Protein AF-A0AAV0WPG7-F1 (afdb_monomer)

pLDDT: mean 77.27, std 22.36, range [28.5, 98.56]

Solvent-accessible surface area (backbone atoms only — not comparable to full-atom values): 15211 Å² total; per-residue (Å²): 135,84,83,80,81,46,72,66,57,52,50,52,49,52,53,51,48,50,72,73,36,82,82,64,52,70,95,80,56,83,85,84,82,86,85,78,84,76,88,64,94,66,85,80,70,74,48,78,92,38,49,66,63,41,55,73,68,34,86,40,43,42,82,63,86,75,94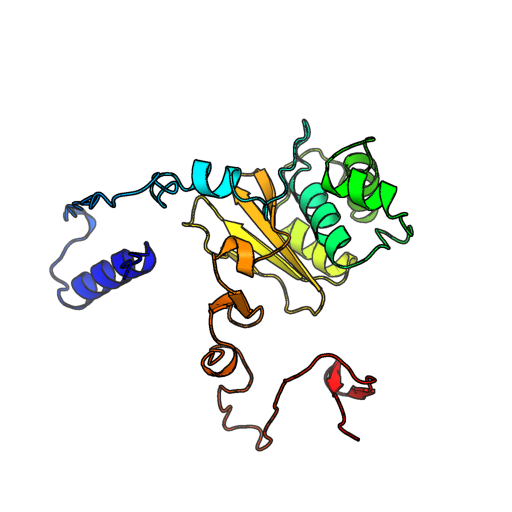,63,41,56,35,48,59,34,20,51,55,42,30,45,56,78,78,40,59,60,58,98,86,44,77,53,52,75,65,54,48,52,28,34,63,68,68,34,92,58,46,39,58,52,54,31,51,53,51,30,57,77,68,72,51,83,73,77,57,72,76,50,74,69,54,48,51,54,48,22,64,75,69,67,35,15,49,34,34,27,26,52,87,56,81,59,38,74,81,45,69,54,65,93,48,94,46,72,33,36,34,38,32,45,88,92,44,28,22,14,36,79,34,66,17,66,66,67,74,26,79,34,56,39,85,75,54,74,43,62,39,78,50,82,90,75,64,78,55,87,62,41,73,78,58,81,55,98,80,61,99,70,90,74,80,91,78,86,96,80,79,74,80,49,76,41,94,88,72,82,47,77,47,78,74,86,127

Radius of gyration: 21.52 Å; Cα contacts (8 Å, |Δi|>4): 286; chains: 1; bounding box: 62×53×51 Å

Organism: NCBI:txid13131

Mean predicted aligned error: 13.69 Å

Nearest PDB structures (foldseek):
  3by4-assembly1_A  TM=5.146E-01  e=8.249E-03  Saccharomyces cerevisiae
  3von-assembly13_c  TM=4.115E-01  e=5.404E-03  Homo sapiens
  4ksl-assembly10_S  TM=4.484E-01  e=1.603E-02  Homo sapiens
  4ksl-assembly2_B  TM=4.191E-01  e=3.735E-02  Homo sapiens
  4ksl-assembly7_M  TM=4.231E-01  e=6.833E-02  Homo sapiens

Secondary structure (DSSP, 8-state):
------HHHHHHHHHHHHHH-TT--TTT------------SSSPPPPGGGHHHHHHT-TTEEPP--SSS-HHHHHHHHHHTTT-SEETTEEPPHHHHHHHHHT-TTHHHHHHHHHHHHTT--S-PPPPHHHHHHHHHHHT-EEEEEETTTTTEEEEE-S--SSEEEEEEETTEEEEES-HHHHTT-SEEETTTTEEES-GGG---TTSTTS--TT---------S-S--EE-TTT-PEE----

Foldseek 3Di:
DDPPPAVVVVVVVVVVVCVVDVVDDPVPDDDDDDDDDDDDPDDDDDDLVPLVVNQVPQPLWQDDDDPFLLQVLLQQQLLVLLVACAQPNDRHDPVLNVCSSNVHPCSSVVSSVVLCVVVVNDDRHQDDVVNVQSSCVVVVAWEWEQESVNSRDGPDTDDDGPHYWYWYDYPSHIIGRNDLLSVVVAPDADPQQRDGHHDPVPDDRPRDPVPPDVPDDDDDDDDDDDDDWDADPPPRDIDDDDD

Structure (mmCIF, N/CA/C/O backbone):
data_AF-A0AAV0WPG7-F1
#
_entry.id   AF-A0AAV0WPG7-F1
#
loop_
_atom_site.group_PDB
_atom_site.id
_atom_site.type_symbol
_atom_site.label_atom_id
_atom_site.label_alt_id
_atom_site.label_comp_id
_atom_site.label_asym_id
_atom_site.label_entity_id
_atom_site.label_seq_id
_atom_site.pdbx_PDB_ins_code
_atom_site.Cartn_x
_atom_site.Cartn_y
_atom_site.Cartn_z
_atom_site.occupancy
_atom_site.B_iso_or_equiv
_atom_site.auth_seq_id
_atom_site.auth_comp_id
_atom_site.auth_asym_id
_atom_site.auth_atom_id
_atom_site.pdbx_PDB_model_num
ATOM 1 N N . MET A 1 1 ? 6.766 4.063 -31.320 1.00 28.50 1 MET A N 1
ATOM 2 C CA . MET A 1 1 ? 7.217 3.089 -30.303 1.00 28.50 1 MET A CA 1
ATOM 3 C C . MET A 1 1 ? 8.080 3.831 -29.291 1.00 28.50 1 MET A C 1
ATOM 5 O O . MET A 1 1 ? 9.075 4.411 -29.691 1.00 28.50 1 MET A O 1
ATOM 9 N N . THR A 1 2 ? 7.673 3.945 -28.025 1.00 30.23 2 THR A N 1
ATOM 10 C CA . THR A 1 2 ? 8.530 4.513 -26.968 1.00 30.23 2 THR A CA 1
ATOM 11 C C . THR A 1 2 ? 9.499 3.441 -26.501 1.00 30.23 2 THR A C 1
ATOM 13 O O . THR A 1 2 ? 9.094 2.469 -25.865 1.00 30.23 2 THR A O 1
ATOM 16 N N . SER A 1 3 ? 10.777 3.591 -26.833 1.00 34.78 3 SER A N 1
ATOM 17 C CA . SER A 1 3 ? 11.844 2.819 -26.211 1.00 34.78 3 SER A CA 1
ATOM 18 C C . SER A 1 3 ? 11.948 3.244 -24.746 1.00 34.78 3 SER A C 1
ATOM 20 O O . SER A 1 3 ? 12.651 4.191 -24.416 1.00 34.78 3 SER A O 1
ATOM 22 N N . ASN A 1 4 ? 11.212 2.566 -23.860 1.00 43.12 4 ASN A N 1
ATOM 23 C CA . ASN A 1 4 ? 11.456 2.659 -22.423 1.00 43.12 4 ASN A CA 1
ATOM 24 C C . ASN A 1 4 ? 12.868 2.121 -22.164 1.00 43.12 4 ASN A C 1
ATOM 26 O O . ASN A 1 4 ? 13.107 0.903 -22.225 1.00 43.12 4 ASN A O 1
ATOM 30 N N . VAL A 1 5 ? 13.805 3.034 -21.932 1.00 51.38 5 VAL A N 1
ATOM 31 C CA . VAL A 1 5 ? 15.083 2.729 -21.300 1.00 51.38 5 VAL A CA 1
ATOM 32 C C . VAL A 1 5 ? 14.782 2.651 -19.806 1.00 51.38 5 VAL A C 1
ATOM 34 O O . VAL A 1 5 ? 14.501 3.654 -19.166 1.00 51.38 5 VAL A O 1
ATOM 37 N N . SER A 1 6 ? 14.712 1.431 -19.280 1.00 56.34 6 SER A N 1
ATOM 38 C CA . SER A 1 6 ? 14.630 1.177 -17.838 1.00 56.34 6 SER A CA 1
ATOM 39 C C . SER A 1 6 ? 16.050 1.233 -17.274 1.00 56.34 6 SER A C 1
ATOM 41 O O . SER A 1 6 ? 16.972 0.787 -17.964 1.00 56.34 6 SER A O 1
ATOM 43 N N . GLY A 1 7 ? 16.236 1.718 -16.041 1.00 56.81 7 GLY A N 1
ATOM 44 C CA . GLY A 1 7 ? 17.536 1.685 -15.352 1.00 56.81 7 GLY A CA 1
ATOM 45 C C . GLY A 1 7 ? 18.169 0.290 -15.382 1.00 56.81 7 GLY A C 1
ATOM 46 O O . GLY A 1 7 ? 19.362 0.142 -15.620 1.00 56.81 7 GLY A O 1
ATOM 47 N N . ARG A 1 8 ? 17.337 -0.755 -15.347 1.00 53.75 8 ARG A N 1
ATOM 48 C CA . ARG A 1 8 ? 17.747 -2.152 -15.504 1.00 53.75 8 ARG A CA 1
ATOM 49 C C . ARG A 1 8 ? 18.372 -2.470 -16.862 1.00 53.75 8 ARG A C 1
ATOM 51 O O . ARG A 1 8 ? 19.284 -3.277 -16.934 1.00 53.75 8 ARG A O 1
ATOM 58 N N . LYS A 1 9 ? 17.928 -1.839 -17.954 1.00 61.00 9 LYS A N 1
ATOM 59 C CA . LYS A 1 9 ? 18.564 -2.000 -19.278 1.00 61.00 9 LYS A CA 1
ATOM 60 C C . LYS A 1 9 ? 19.933 -1.332 -19.335 1.00 61.00 9 LYS A C 1
ATOM 62 O O . LYS A 1 9 ? 20.819 -1.864 -19.994 1.00 61.00 9 LYS A O 1
ATOM 67 N N . ILE A 1 10 ? 20.083 -0.193 -18.662 1.00 69.94 10 ILE A N 1
ATOM 68 C CA . ILE A 1 10 ? 21.360 0.517 -18.556 1.00 69.94 10 ILE A CA 1
ATOM 69 C C . ILE A 1 10 ? 22.324 -0.330 -17.723 1.00 69.94 10 ILE A C 1
ATOM 71 O O . ILE A 1 10 ? 23.381 -0.695 -18.224 1.00 69.94 10 ILE A O 1
ATOM 75 N N . LEU A 1 11 ? 21.915 -0.743 -16.521 1.00 71.44 11 LEU A N 1
ATOM 76 C CA . LEU A 1 11 ? 22.701 -1.614 -15.645 1.00 71.44 11 LEU A CA 1
ATOM 77 C C . LEU A 1 11 ? 23.071 -2.927 -16.332 1.00 71.44 11 LEU A C 1
ATOM 79 O O . LEU A 1 11 ? 24.241 -3.277 -16.366 1.00 71.44 11 LEU A O 1
ATOM 83 N N . ASN A 1 12 ? 22.124 -3.604 -16.988 1.00 72.06 12 ASN A N 1
ATOM 84 C CA . ASN A 1 12 ? 22.424 -4.822 -17.744 1.00 72.06 12 ASN A CA 1
ATOM 85 C C . ASN A 1 12 ? 23.457 -4.579 -18.851 1.00 72.06 12 ASN A C 1
ATOM 87 O O . ASN A 1 12 ? 24.268 -5.457 -19.134 1.00 72.06 12 ASN A O 1
ATOM 91 N N . LYS A 1 13 ? 23.435 -3.405 -19.494 1.00 74.25 13 LYS A N 1
ATOM 92 C CA . LYS A 1 13 ? 24.411 -3.065 -20.530 1.00 74.25 13 LYS A CA 1
ATOM 93 C C . LYS A 1 13 ? 25.786 -2.770 -19.932 1.00 74.25 13 LYS A C 1
ATOM 95 O O . LYS A 1 13 ? 26.769 -3.244 -20.486 1.00 74.25 13 LYS A O 1
ATOM 100 N N . ILE A 1 14 ? 25.846 -2.066 -18.803 1.00 75.38 14 ILE A N 1
ATOM 101 C CA . ILE A 1 14 ? 27.087 -1.825 -18.054 1.00 75.38 14 ILE A CA 1
ATOM 102 C C . ILE A 1 14 ? 27.673 -3.161 -17.582 1.00 75.38 14 ILE A C 1
ATOM 104 O O . ILE A 1 14 ? 28.813 -3.469 -17.906 1.00 75.38 14 ILE A O 1
ATOM 108 N N . CYS A 1 15 ? 26.876 -4.011 -16.928 1.00 74.00 15 CYS A N 1
ATOM 109 C CA . CYS A 1 15 ? 27.293 -5.350 -16.511 1.00 74.00 15 CYS A CA 1
ATOM 110 C C . CYS A 1 15 ? 27.776 -6.197 -17.695 1.00 74.00 15 CYS A C 1
ATOM 112 O O . CYS A 1 15 ? 28.771 -6.903 -17.573 1.00 74.00 15 CYS A O 1
ATOM 114 N N . SER A 1 16 ? 27.116 -6.113 -18.854 1.00 77.94 16 SER A N 1
ATOM 115 C CA . SER A 1 16 ? 27.554 -6.805 -20.073 1.00 77.94 16 SER A CA 1
ATOM 116 C C . SER A 1 16 ? 28.918 -6.326 -20.576 1.00 77.94 16 SER A C 1
ATOM 118 O O . SER A 1 16 ? 29.656 -7.137 -21.117 1.00 77.94 16 SER A O 1
ATOM 120 N N . ILE A 1 17 ? 29.243 -5.040 -20.432 1.00 77.19 17 ILE A N 1
ATOM 121 C CA . ILE A 1 17 ? 30.539 -4.484 -20.843 1.00 77.19 17 ILE A CA 1
ATOM 122 C C . ILE A 1 17 ? 31.628 -4.949 -19.871 1.00 77.19 17 ILE A C 1
ATOM 124 O O . ILE A 1 17 ? 32.632 -5.507 -20.304 1.00 77.19 17 ILE A O 1
ATOM 128 N N . LEU A 1 18 ? 31.371 -4.827 -18.566 1.00 74.06 18 LEU A N 1
ATOM 129 C CA . LEU A 1 18 ? 32.292 -5.242 -17.501 1.00 74.06 18 LEU A CA 1
ATOM 130 C C . LEU A 1 18 ? 32.585 -6.748 -17.511 1.00 74.06 18 LEU A C 1
ATOM 132 O O . LEU A 1 18 ? 33.675 -7.181 -17.162 1.00 74.06 18 LEU A O 1
ATOM 136 N N . THR A 1 19 ? 31.613 -7.564 -17.921 1.00 72.62 19 THR A N 1
ATOM 137 C CA . THR A 1 19 ? 31.813 -9.015 -18.068 1.00 72.62 19 THR A CA 1
ATOM 138 C C . THR A 1 19 ? 32.542 -9.387 -19.356 1.00 72.62 19 THR A C 1
ATOM 140 O O . THR A 1 19 ? 33.190 -10.430 -19.390 1.00 72.62 19 THR A O 1
ATOM 143 N N . SER A 1 20 ? 32.454 -8.561 -20.405 1.00 77.12 20 SER A N 1
ATOM 144 C CA . SER A 1 20 ? 33.150 -8.795 -21.677 1.00 77.12 20 SER A CA 1
ATOM 145 C C . SER A 1 20 ? 34.602 -8.324 -21.684 1.00 77.12 20 SER A C 1
ATOM 147 O O . SER A 1 20 ? 35.399 -8.860 -22.448 1.00 77.12 20 SER A O 1
ATOM 149 N N . ASP A 1 21 ? 34.944 -7.351 -20.841 1.00 74.81 21 ASP A N 1
ATOM 150 C CA . ASP A 1 21 ? 36.286 -6.791 -20.752 1.00 74.81 21 ASP A CA 1
ATOM 151 C C . ASP A 1 21 ? 36.683 -6.606 -19.283 1.00 74.81 21 ASP A C 1
ATOM 153 O O . ASP A 1 21 ? 36.280 -5.653 -18.617 1.00 74.81 21 ASP A O 1
ATOM 157 N N . GLN A 1 22 ? 37.478 -7.552 -18.779 1.00 71.69 22 GLN A N 1
ATOM 158 C CA . GLN A 1 22 ? 37.946 -7.567 -17.391 1.00 71.69 22 GLN A CA 1
ATOM 159 C C . GLN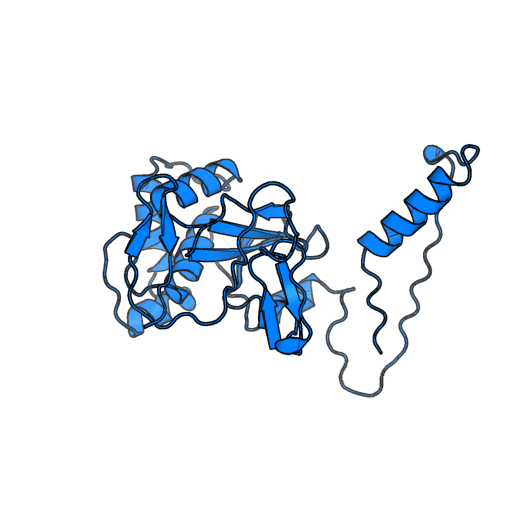 A 1 22 ? 39.057 -6.543 -17.112 1.00 71.69 22 GLN A C 1
ATOM 161 O O . GLN A 1 22 ? 39.470 -6.403 -15.964 1.00 71.69 22 GLN A O 1
ATOM 166 N N . SER A 1 23 ? 39.553 -5.839 -18.137 1.00 76.88 23 SER A N 1
ATOM 167 C CA . SER A 1 23 ? 40.535 -4.761 -17.968 1.00 76.88 23 SER A CA 1
ATOM 168 C C . SER A 1 23 ? 39.896 -3.438 -17.540 1.00 76.88 23 SER A C 1
ATOM 170 O O . SER A 1 23 ? 40.592 -2.530 -17.086 1.00 76.88 23 SER A O 1
ATOM 172 N N . VAL A 1 24 ? 38.567 -3.332 -17.643 1.00 72.50 24 VAL A N 1
ATOM 173 C CA . VAL A 1 24 ? 37.820 -2.138 -17.255 1.00 72.50 24 VAL A CA 1
ATOM 174 C C . VAL A 1 24 ? 37.764 -2.038 -15.732 1.00 72.50 24 VAL A C 1
ATOM 176 O O . VAL A 1 24 ? 37.023 -2.765 -15.069 1.00 72.50 24 VAL A O 1
ATOM 179 N N . ASN A 1 25 ? 38.523 -1.095 -15.177 1.00 75.19 25 ASN A N 1
ATOM 180 C CA . ASN A 1 25 ? 38.449 -0.743 -13.765 1.00 75.19 25 ASN A CA 1
ATOM 181 C C . ASN A 1 25 ? 37.261 0.198 -13.520 1.00 75.19 25 ASN A C 1
ATOM 183 O O . ASN A 1 25 ? 37.258 1.342 -13.976 1.00 75.19 25 ASN A O 1
ATOM 187 N N . ILE A 1 26 ? 36.249 -0.279 -12.795 1.00 70.81 26 ILE A N 1
ATOM 188 C CA . ILE A 1 26 ? 35.024 0.478 -12.493 1.00 70.81 26 ILE A CA 1
ATOM 189 C C . ILE A 1 26 ? 35.331 1.759 -11.711 1.00 70.81 26 ILE A C 1
ATOM 191 O O . ILE A 1 26 ? 34.701 2.780 -11.978 1.00 70.81 26 ILE A O 1
ATOM 195 N N . ASP A 1 27 ? 36.305 1.718 -10.800 1.00 71.94 27 ASP A N 1
ATOM 196 C CA . ASP A 1 27 ? 36.635 2.842 -9.917 1.00 71.94 27 ASP A CA 1
ATOM 197 C C . ASP A 1 27 ? 37.288 4.008 -10.680 1.00 71.94 27 ASP A C 1
ATOM 199 O O . ASP A 1 27 ? 37.219 5.160 -10.254 1.00 71.94 27 ASP A O 1
ATOM 203 N N . GLU A 1 28 ? 37.877 3.719 -11.842 1.00 76.19 28 GLU A N 1
ATOM 204 C CA . GLU A 1 28 ? 38.553 4.690 -12.711 1.00 76.19 28 GLU A CA 1
ATOM 205 C C . GLU A 1 28 ? 37.742 5.019 -13.980 1.00 76.19 28 GLU A C 1
ATOM 207 O O . GLU A 1 28 ? 38.104 5.913 -14.749 1.00 76.19 28 GLU A O 1
ATOM 212 N N . THR A 1 29 ? 36.622 4.325 -14.215 1.00 72.94 29 THR A N 1
ATOM 213 C CA . THR A 1 29 ? 35.823 4.467 -15.439 1.00 72.94 29 THR A CA 1
ATOM 214 C C . THR A 1 29 ? 34.718 5.507 -15.277 1.00 72.94 29 THR A C 1
ATOM 216 O O . THR A 1 29 ? 33.800 5.363 -14.471 1.00 72.94 29 THR A O 1
ATOM 219 N N . VAL A 1 30 ? 34.733 6.527 -16.138 1.00 71.88 30 VAL A N 1
ATOM 220 C CA . VAL A 1 30 ? 33.662 7.529 -16.220 1.00 71.88 30 VAL A CA 1
ATOM 221 C C . VAL A 1 30 ? 32.654 7.133 -17.296 1.00 71.88 30 VAL A C 1
ATOM 223 O O . VAL A 1 30 ? 32.955 7.130 -18.491 1.00 71.88 30 VAL A O 1
ATOM 226 N N . PHE A 1 31 ? 31.420 6.845 -16.883 1.00 69.50 31 PHE A N 1
ATOM 227 C CA . PHE A 1 31 ? 30.318 6.580 -17.806 1.00 69.50 31 PHE A CA 1
ATOM 228 C C . PHE A 1 31 ? 29.597 7.878 -18.178 1.00 69.50 31 PHE A C 1
ATOM 230 O O . PHE A 1 31 ? 28.982 8.527 -17.334 1.00 69.50 31 PHE A O 1
ATOM 237 N N . ASN A 1 32 ? 29.623 8.230 -19.464 1.00 63.88 32 ASN A N 1
ATOM 238 C CA . ASN A 1 32 ? 28.885 9.376 -19.989 1.00 63.88 32 ASN A CA 1
ATOM 239 C C . ASN A 1 32 ? 27.521 8.932 -20.527 1.00 63.88 32 ASN A C 1
ATOM 241 O O . ASN A 1 32 ? 27.438 8.185 -21.503 1.00 63.88 32 ASN A O 1
ATOM 245 N N . PHE A 1 33 ? 26.446 9.424 -19.911 1.00 64.81 33 PHE A N 1
ATOM 246 C CA . PHE A 1 33 ? 25.080 9.186 -20.370 1.00 64.81 33 PHE A CA 1
ATOM 247 C C . PHE A 1 33 ? 24.528 10.443 -21.028 1.00 64.81 33 PHE A C 1
ATOM 249 O O . PHE A 1 33 ? 24.359 11.470 -20.375 1.00 64.81 33 PHE A O 1
ATOM 256 N N . GLN A 1 34 ? 24.200 10.351 -22.315 1.00 52.12 34 GLN A N 1
ATOM 257 C CA . GLN A 1 34 ? 23.492 11.415 -23.012 1.00 52.12 34 GLN A CA 1
ATOM 258 C C . GLN A 1 34 ? 22.022 11.036 -23.167 1.00 52.12 34 GLN A C 1
ATOM 260 O O . GLN A 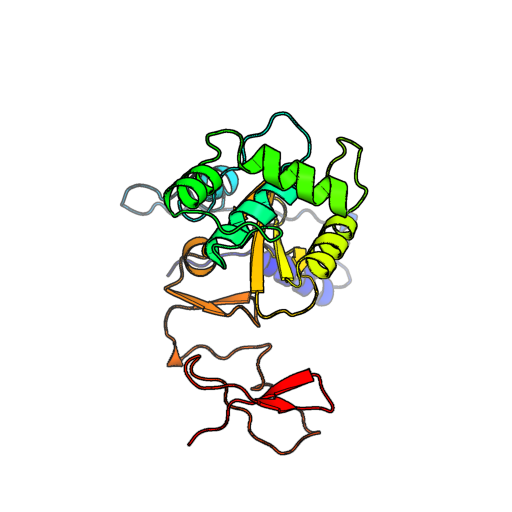1 34 ? 21.671 10.104 -23.894 1.00 52.12 34 GLN A O 1
ATOM 265 N N . VAL A 1 35 ? 21.156 11.766 -22.469 1.00 58.00 35 VAL A N 1
ATOM 266 C CA . VAL A 1 35 ? 19.706 11.630 -22.604 1.00 58.00 35 VAL A CA 1
ATOM 267 C C . VAL A 1 35 ? 19.231 12.650 -23.629 1.00 58.00 35 VAL A C 1
ATOM 269 O O . VAL A 1 35 ? 19.371 13.854 -23.436 1.00 58.00 35 VAL A O 1
ATOM 272 N N . VAL A 1 36 ? 18.680 12.167 -24.741 1.00 53.88 36 VAL A N 1
ATOM 273 C CA . VAL A 1 36 ? 18.087 13.024 -25.772 1.00 53.88 36 VAL A CA 1
ATOM 274 C C . VAL A 1 36 ? 16.572 12.997 -25.614 1.00 53.88 36 VAL A C 1
ATOM 276 O O . VAL A 1 36 ? 15.924 11.978 -25.870 1.00 53.88 36 VAL A O 1
ATOM 279 N N . ILE A 1 37 ? 15.994 14.130 -25.210 1.00 49.84 37 ILE A N 1
ATOM 280 C CA . ILE A 1 37 ? 14.542 14.313 -25.155 1.00 49.84 37 ILE A CA 1
ATOM 281 C C . ILE A 1 37 ? 14.053 14.577 -26.579 1.00 49.84 37 ILE A C 1
ATOM 283 O O . ILE A 1 37 ? 14.191 15.675 -27.111 1.00 49.84 37 ILE A O 1
ATOM 287 N N . ILE A 1 38 ? 13.478 13.559 -27.216 1.00 60.38 38 ILE A N 1
ATOM 288 C CA . ILE A 1 38 ? 12.864 13.714 -28.539 1.00 60.38 38 ILE A CA 1
ATOM 289 C C . ILE A 1 38 ? 11.525 14.450 -28.359 1.00 60.38 38 ILE A C 1
ATOM 291 O O . ILE A 1 38 ? 10.624 13.891 -27.718 1.00 60.38 38 ILE A O 1
ATOM 295 N N . PRO A 1 39 ? 11.343 15.666 -28.915 1.00 44.84 39 PRO A N 1
ATOM 296 C CA . PRO A 1 39 ? 10.086 16.385 -28.788 1.00 44.84 39 PRO A CA 1
ATOM 297 C C . PRO A 1 39 ? 8.978 15.609 -29.502 1.00 44.84 39 PRO A C 1
ATOM 299 O O . PRO A 1 39 ? 9.115 15.183 -30.648 1.00 44.84 39 PRO A O 1
ATOM 302 N N . LYS A 1 40 ? 7.854 15.418 -28.814 1.00 50.31 40 LYS A N 1
ATOM 303 C CA . LYS A 1 40 ? 6.633 14.871 -29.409 1.00 50.31 40 LYS A CA 1
ATOM 304 C C . LYS A 1 40 ? 5.597 15.975 -29.474 1.00 50.31 40 LYS A C 1
ATOM 306 O O . LYS A 1 40 ? 5.304 16.584 -28.453 1.00 50.31 40 LYS A O 1
ATOM 311 N N . GLY A 1 41 ? 5.031 16.208 -30.656 1.00 41.56 41 GLY A N 1
ATOM 312 C CA . GLY A 1 41 ? 3.861 17.073 -30.796 1.00 41.56 41 GLY A CA 1
ATOM 313 C C . GLY A 1 41 ? 2.710 16.572 -29.913 1.00 41.56 41 GLY A C 1
ATOM 314 O O . GLY A 1 41 ? 2.388 15.383 -29.928 1.00 41.56 41 GLY A O 1
ATOM 315 N N . GLY A 1 42 ? 2.123 17.477 -29.127 1.00 58.72 42 GLY A N 1
ATOM 316 C CA . GLY A 1 42 ? 1.082 17.198 -28.130 1.00 58.72 42 GLY A CA 1
ATOM 317 C C . GLY A 1 42 ? 1.494 17.626 -26.716 1.00 58.72 42 GLY A C 1
ATOM 318 O O . GLY A 1 42 ? 2.680 17.754 -26.426 1.00 58.72 42 GLY A O 1
ATOM 319 N N . LYS A 1 43 ? 0.516 17.869 -25.826 1.00 51.34 43 LYS A N 1
ATOM 320 C CA . LYS A 1 43 ? 0.794 18.235 -24.423 1.00 51.34 43 LYS A CA 1
ATOM 321 C C . LYS A 1 43 ? 1.741 17.190 -23.808 1.00 51.34 43 LYS A C 1
ATOM 323 O O . LYS A 1 43 ? 1.387 16.005 -23.833 1.00 5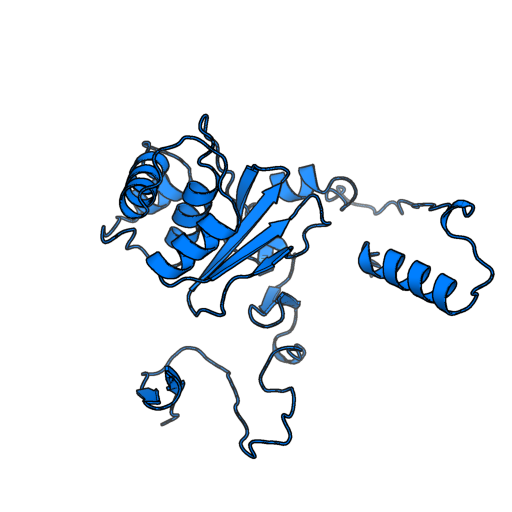1.34 43 LYS A O 1
ATOM 328 N N . PRO A 1 44 ? 2.909 17.587 -23.270 1.00 49.00 44 PRO A N 1
ATOM 329 C CA . PRO A 1 44 ? 3.845 16.639 -22.690 1.00 49.00 44 PRO A CA 1
ATOM 330 C C . PRO A 1 44 ? 3.146 15.895 -21.552 1.00 49.00 44 PRO A C 1
ATOM 332 O O . PRO A 1 44 ? 2.661 16.507 -20.601 1.00 49.00 44 PRO A O 1
ATOM 335 N N . LYS A 1 45 ? 3.066 14.565 -21.647 1.00 53.06 45 LYS A N 1
ATOM 336 C CA . LYS A 1 45 ? 2.846 13.758 -20.446 1.00 53.06 45 LYS A CA 1
ATOM 337 C C . LYS A 1 45 ? 4.133 13.860 -19.626 1.00 53.06 45 LYS A C 1
ATOM 339 O O . LYS A 1 45 ? 5.194 13.745 -20.244 1.00 53.06 45 LYS A O 1
ATOM 344 N N . PRO A 1 46 ? 4.071 14.080 -18.301 1.00 51.31 46 PRO A N 1
ATOM 345 C CA . PRO A 1 46 ? 5.272 14.097 -17.476 1.00 51.31 46 PRO A CA 1
ATOM 346 C C . PRO A 1 46 ? 6.086 12.831 -17.765 1.00 51.31 46 PRO A C 1
ATOM 348 O O . PRO A 1 46 ? 5.558 11.717 -17.692 1.00 51.31 46 PRO A O 1
ATOM 351 N N . SER A 1 47 ? 7.324 13.025 -18.227 1.00 50.47 47 SER A N 1
ATOM 352 C CA . SER A 1 47 ? 8.251 11.939 -18.533 1.00 50.47 47 SER A CA 1
ATOM 353 C C . SER A 1 47 ? 8.700 11.276 -17.230 1.00 50.47 47 SER A C 1
ATOM 355 O O . SER A 1 47 ? 8.500 11.796 -16.132 1.00 50.47 47 SER A O 1
ATOM 357 N N . TRP A 1 48 ? 9.329 10.110 -17.352 1.00 50.62 48 TRP A N 1
ATOM 358 C CA . TRP A 1 48 ? 9.896 9.383 -16.217 1.00 50.62 48 TRP A CA 1
ATOM 359 C C . TRP A 1 48 ? 11.054 10.161 -15.559 1.00 50.62 48 TRP A C 1
ATOM 361 O O . TRP A 1 48 ? 11.411 9.853 -14.430 1.00 50.62 48 TRP A O 1
ATOM 371 N N . GLU A 1 49 ? 11.593 11.199 -16.220 1.00 43.22 49 GLU A N 1
ATOM 372 C CA . GLU A 1 49 ? 12.558 12.155 -15.639 1.00 43.22 49 GLU A CA 1
ATOM 373 C C . GLU A 1 49 ? 11.946 12.973 -14.494 1.00 43.22 49 GLU A C 1
ATOM 375 O O . GLU A 1 49 ? 12.666 13.493 -13.651 1.00 43.22 49 GLU A O 1
ATOM 380 N N . TYR A 1 50 ? 10.614 13.036 -14.419 1.00 59.16 50 TYR A N 1
ATOM 381 C CA . TYR A 1 50 ? 9.875 13.623 -13.310 1.00 59.16 50 TYR A CA 1
ATOM 382 C C . TYR A 1 50 ? 9.037 12.558 -12.607 1.00 59.16 50 TYR A C 1
ATOM 384 O O . TYR A 1 50 ? 7.830 12.734 -12.429 1.00 59.16 50 TYR A O 1
ATOM 392 N N . LEU A 1 51 ? 9.656 11.436 -12.229 1.00 63.72 51 LEU A N 1
ATOM 393 C CA . LEU A 1 51 ? 8.981 10.298 -11.593 1.00 63.72 51 LEU A CA 1
ATOM 394 C C . LEU A 1 51 ? 8.096 10.719 -10.405 1.00 63.72 51 LEU A C 1
ATOM 396 O O . LEU A 1 51 ? 6.995 10.202 -10.218 1.00 63.72 51 LEU A O 1
ATOM 400 N N . ASP A 1 52 ? 8.520 11.749 -9.678 1.00 63.91 52 ASP A N 1
ATOM 401 C CA . ASP A 1 52 ? 7.748 12.404 -8.624 1.00 63.91 52 ASP A CA 1
ATOM 402 C C . ASP A 1 52 ? 6.459 13.073 -9.102 1.00 63.91 52 ASP A C 1
ATOM 404 O O . ASP A 1 52 ? 5.388 12.855 -8.539 1.00 63.91 52 ASP A O 1
ATOM 408 N N . LEU A 1 53 ? 6.535 13.907 -10.141 1.00 63.72 53 LEU A N 1
ATOM 409 C CA . LEU A 1 53 ? 5.349 14.551 -10.710 1.00 63.72 53 LEU A CA 1
ATOM 410 C C . LEU A 1 53 ? 4.455 13.514 -11.391 1.00 63.72 53 LEU A C 1
ATOM 412 O O . LEU A 1 53 ? 3.231 13.620 -11.358 1.00 63.72 53 LEU A O 1
ATOM 416 N N . PHE A 1 54 ? 5.057 12.496 -11.998 1.00 68.38 54 PHE A N 1
ATOM 417 C CA . PHE A 1 54 ? 4.352 11.399 -12.635 1.00 68.38 54 PHE A CA 1
ATOM 418 C C . PHE A 1 54 ? 3.530 10.597 -11.623 1.00 68.38 54 PHE A C 1
ATOM 420 O O . PHE A 1 54 ? 2.344 10.360 -11.848 1.00 68.38 54 PHE A O 1
ATOM 427 N N . THR A 1 55 ? 4.124 10.224 -10.491 1.00 71.00 55 THR A N 1
ATOM 428 C CA . THR A 1 55 ? 3.443 9.449 -9.449 1.00 71.00 55 THR A CA 1
ATOM 429 C C . THR A 1 55 ? 2.407 10.274 -8.688 1.00 71.00 55 THR A C 1
ATOM 431 O O . THR A 1 55 ? 1.297 9.782 -8.485 1.00 71.00 55 THR A O 1
ATOM 434 N N . LYS A 1 56 ? 2.693 11.545 -8.364 1.00 74.38 56 LYS A N 1
ATOM 435 C CA . LYS A 1 56 ? 1.729 12.459 -7.715 1.00 74.38 56 LYS A CA 1
ATOM 436 C C . LYS A 1 56 ? 0.458 12.685 -8.537 1.00 74.38 56 LYS A C 1
ATOM 438 O O . LYS A 1 56 ? -0.627 12.790 -7.976 1.00 74.38 56 LYS A O 1
ATOM 443 N N . ASN A 1 57 ? 0.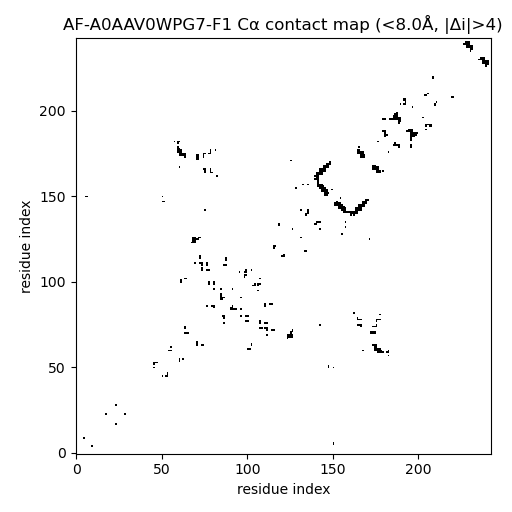570 12.735 -9.865 1.00 77.88 57 ASN A N 1
ATOM 444 C CA . ASN A 1 57 ? -0.565 13.017 -10.751 1.00 77.88 57 ASN A CA 1
ATOM 445 C C . ASN A 1 57 ? -1.379 11.772 -11.140 1.00 77.88 57 ASN A C 1
ATOM 447 O O . ASN A 1 57 ? -2.412 11.882 -11.813 1.00 77.88 57 ASN A O 1
ATOM 451 N N . LYS A 1 58 ? -0.940 10.569 -10.752 1.00 86.56 58 LYS A N 1
ATOM 452 C CA . LYS A 1 58 ? -1.676 9.345 -11.063 1.00 86.56 58 LYS A CA 1
ATOM 453 C C . LYS A 1 58 ? -2.906 9.223 -10.178 1.00 86.56 58 LYS A C 1
ATOM 455 O O . LYS A 1 58 ? -2.812 8.922 -8.997 1.00 86.56 58 LYS A O 1
ATOM 460 N N . LYS A 1 59 ? -4.083 9.300 -10.805 1.00 90.19 59 LYS A N 1
ATOM 461 C CA . LYS A 1 59 ? -5.381 9.065 -10.150 1.00 90.19 59 LYS A CA 1
ATOM 462 C C . LYS A 1 59 ? -5.490 7.712 -9.448 1.00 90.19 59 LYS A C 1
ATOM 464 O O . LYS A 1 59 ? -6.361 7.569 -8.604 1.00 90.19 59 LYS A O 1
ATOM 469 N N . CYS A 1 60 ? -4.686 6.716 -9.834 1.00 94.25 60 CYS A N 1
ATOM 470 C CA . CYS A 1 60 ? -4.663 5.397 -9.199 1.00 94.25 60 CYS A CA 1
ATOM 471 C C . CYS A 1 60 ? -3.884 5.347 -7.878 1.00 94.25 60 CYS A C 1
ATOM 473 O O . CYS A 1 60 ? -3.891 4.308 -7.220 1.00 94.25 60 CYS A O 1
ATOM 475 N N . VAL A 1 61 ? -3.210 6.443 -7.519 1.00 95.81 61 VAL A N 1
ATOM 476 C CA . VAL A 1 61 ? -2.477 6.601 -6.267 1.00 95.81 61 VAL A CA 1
ATOM 477 C C . VAL A 1 61 ? -3.308 7.473 -5.331 1.00 95.81 61 VAL A C 1
ATOM 479 O O . VAL A 1 61 ? -3.605 8.624 -5.647 1.00 95.81 61 VAL A O 1
ATOM 482 N N . ILE A 1 62 ? -3.690 6.926 -4.180 1.00 95.94 62 ILE A N 1
ATOM 483 C CA . ILE A 1 62 ? -4.322 7.686 -3.103 1.00 95.94 62 ILE A CA 1
ATOM 484 C C . ILE A 1 62 ? -3.220 8.231 -2.212 1.00 95.94 62 ILE A C 1
ATOM 486 O O . ILE A 1 62 ? -2.474 7.457 -1.605 1.00 95.94 62 ILE A O 1
ATOM 490 N N . GLN A 1 63 ? -3.135 9.559 -2.167 1.00 94.31 63 GLN A N 1
ATOM 491 C CA . GLN A 1 63 ? -2.190 10.259 -1.313 1.00 94.31 63 GLN A CA 1
ATOM 492 C C . GLN A 1 63 ? -2.628 10.130 0.149 1.00 94.31 63 GLN A C 1
ATOM 494 O O . GLN A 1 63 ? -3.779 10.432 0.478 1.00 94.31 63 GLN A O 1
ATOM 499 N N . ILE A 1 64 ? -1.727 9.673 1.009 1.00 95.50 64 ILE A N 1
ATOM 500 C CA . ILE A 1 64 ? -1.919 9.645 2.453 1.00 95.50 64 ILE A CA 1
ATOM 501 C C . ILE A 1 64 ? -1.317 10.929 3.003 1.00 95.50 64 ILE A C 1
ATOM 503 O O . ILE A 1 64 ? -0.128 11.169 2.872 1.00 95.50 64 ILE A O 1
ATOM 507 N N . ASN A 1 65 ? -2.151 11.773 3.599 1.00 93.69 65 ASN A N 1
ATOM 508 C CA . ASN A 1 65 ? -1.692 12.994 4.250 1.00 93.69 65 ASN A CA 1
ATOM 509 C C . ASN A 1 65 ? -1.910 12.831 5.750 1.00 93.69 65 ASN A C 1
ATOM 511 O O . ASN A 1 65 ? -3.045 12.666 6.202 1.00 93.69 65 ASN A O 1
ATOM 515 N N . ASN A 1 66 ? -0.823 12.840 6.507 1.00 92.38 66 ASN A N 1
ATOM 516 C CA . ASN A 1 66 ? -0.818 12.651 7.946 1.00 92.38 66 ASN A CA 1
ATOM 517 C C . ASN A 1 66 ? 0.350 13.430 8.566 1.00 92.38 66 ASN A C 1
ATOM 519 O O . ASN A 1 66 ? 1.355 13.668 7.906 1.00 92.38 66 ASN A O 1
ATOM 523 N N . GLU A 1 67 ? 0.186 13.840 9.823 1.00 91.19 67 GLU A N 1
ATOM 524 C CA . GLU A 1 67 ? 1.213 14.559 10.599 1.00 91.19 67 GLU A CA 1
ATOM 525 C C . GLU A 1 67 ? 2.070 13.609 11.454 1.00 91.19 67 GLU A C 1
ATOM 527 O O . GLU A 1 67 ? 3.112 13.998 11.966 1.00 91.19 67 GLU A O 1
ATOM 532 N N . ASP A 1 68 ? 1.608 12.367 11.623 1.00 92.38 68 ASP A N 1
ATOM 533 C CA . ASP A 1 68 ? 2.297 11.295 12.343 1.00 92.38 68 ASP A CA 1
ATOM 534 C C . ASP A 1 68 ? 3.182 10.449 11.403 1.00 92.38 68 ASP A C 1
ATOM 536 O O . ASP A 1 68 ? 3.161 10.622 10.187 1.00 92.38 68 ASP A O 1
ATOM 540 N N . GLU A 1 69 ? 3.939 9.487 11.933 1.00 93.69 69 GLU A N 1
ATOM 541 C CA . GLU A 1 69 ? 4.790 8.594 11.119 1.00 93.69 69 GLU A CA 1
ATOM 542 C C . GLU A 1 69 ? 4.036 7.329 10.657 1.00 93.69 69 GLU A C 1
ATOM 544 O O . GLU A 1 69 ? 4.610 6.359 10.163 1.00 93.69 69 GLU A O 1
ATOM 549 N N . LEU A 1 70 ? 2.703 7.328 10.780 1.00 95.62 70 LEU A N 1
ATOM 550 C CA . LEU A 1 70 ? 1.844 6.162 10.556 1.00 95.62 70 LEU A CA 1
ATOM 551 C C . LEU A 1 70 ? 1.290 6.086 9.123 1.00 95.62 70 LEU A C 1
ATOM 553 O O . LEU A 1 70 ? 0.218 5.522 8.886 1.00 95.62 70 LEU A O 1
ATOM 557 N N . CYS A 1 71 ? 2.003 6.635 8.139 1.00 97.00 71 CYS A N 1
ATOM 558 C CA . CYS A 1 71 ? 1.555 6.645 6.742 1.00 97.00 71 CYS A CA 1
ATOM 559 C C . CYS A 1 71 ? 1.434 5.228 6.146 1.00 97.00 71 CYS A C 1
ATOM 561 O O . CYS A 1 71 ? 0.496 4.953 5.400 1.00 97.00 71 CYS A O 1
ATOM 563 N N . CYS A 1 72 ? 2.321 4.301 6.526 1.00 97.75 72 CYS A N 1
ATOM 564 C CA . CYS A 1 72 ? 2.302 2.909 6.067 1.00 97.75 72 CYS A CA 1
ATOM 565 C C . CYS A 1 72 ? 1.028 2.148 6.486 1.00 97.75 72 CYS A C 1
ATOM 567 O O . CYS A 1 72 ? 0.285 1.713 5.598 1.00 97.75 72 CYS A O 1
ATOM 569 N N . PRO A 1 73 ? 0.686 2.024 7.786 1.00 97.56 73 PRO A N 1
ATOM 570 C CA . PRO A 1 73 ? -0.548 1.350 8.182 1.00 97.56 73 PRO A CA 1
ATOM 571 C C . PRO A 1 73 ? -1.801 2.074 7.656 1.00 97.56 73 PRO A C 1
ATOM 573 O O . PRO A 1 73 ? -2.757 1.407 7.254 1.00 97.56 73 PRO A O 1
ATOM 576 N N . ARG A 1 74 ? -1.786 3.414 7.536 1.00 97.75 74 ARG A N 1
ATOM 577 C CA . ARG A 1 74 ? -2.863 4.176 6.867 1.00 97.75 74 ARG A CA 1
ATOM 578 C C . ARG A 1 74 ? -3.040 3.741 5.414 1.00 97.75 74 ARG A C 1
ATOM 580 O O . ARG A 1 74 ? -4.164 3.467 4.992 1.00 97.75 74 ARG A O 1
ATOM 587 N N . ALA A 1 75 ? -1.948 3.647 4.658 1.00 98.31 75 ALA A N 1
ATOM 588 C CA . ALA A 1 75 ? -1.973 3.221 3.266 1.00 98.31 75 ALA A CA 1
ATOM 589 C C . ALA A 1 75 ? -2.478 1.775 3.121 1.00 98.31 75 ALA A C 1
ATOM 591 O O . ALA A 1 75 ? -3.281 1.484 2.234 1.00 98.31 75 ALA A O 1
ATOM 592 N N . ILE A 1 76 ? -2.089 0.872 4.026 1.00 98.56 76 ILE A N 1
ATOM 593 C CA . ILE A 1 76 ? -2.577 -0.514 4.016 1.00 98.56 76 ILE A CA 1
ATOM 594 C C . ILE A 1 76 ? -4.089 -0.565 4.262 1.00 98.56 76 ILE A C 1
ATOM 596 O O . ILE A 1 76 ? -4.807 -1.207 3.494 1.00 98.56 76 ILE A O 1
ATOM 600 N N . ILE A 1 77 ? -4.598 0.155 5.268 1.00 98.38 77 ILE A N 1
ATOM 601 C CA . ILE A 1 77 ? -6.039 0.225 5.563 1.00 98.38 77 ILE A CA 1
ATOM 602 C C . ILE A 1 77 ? -6.823 0.808 4.376 1.00 98.38 77 ILE A C 1
ATOM 604 O O . ILE A 1 77 ? -7.876 0.284 3.997 1.00 98.38 77 ILE A O 1
ATOM 608 N N . VAL A 1 78 ? -6.315 1.874 3.751 1.00 98.50 78 VAL A N 1
ATOM 609 C CA . VAL A 1 78 ? -6.937 2.465 2.557 1.00 98.50 78 VAL A CA 1
ATOM 610 C C . VAL A 1 78 ? -6.939 1.472 1.397 1.00 98.50 78 VAL A C 1
ATOM 612 O O . VAL A 1 78 ? -7.971 1.315 0.742 1.00 98.50 78 VAL A O 1
ATOM 615 N N . GLY A 1 79 ? -5.837 0.760 1.162 1.00 98.38 79 GLY A N 1
ATOM 616 C CA . GLY A 1 79 ? -5.756 -0.294 0.153 1.00 98.38 79 GLY A CA 1
ATOM 617 C C . GLY A 1 79 ? -6.745 -1.428 0.403 1.00 98.38 79 GLY A C 1
ATOM 618 O O . GLY A 1 79 ? -7.436 -1.858 -0.523 1.00 98.38 79 GLY A O 1
ATOM 619 N N . LEU A 1 80 ? -6.877 -1.864 1.657 1.00 98.00 80 LEU A N 1
ATOM 620 C CA . LEU A 1 80 ? -7.805 -2.918 2.061 1.00 98.00 80 LEU A CA 1
ATOM 621 C C . LEU A 1 80 ? -9.261 -2.545 1.763 1.00 98.00 80 LEU A C 1
ATOM 623 O O . LEU A 1 80 ? -10.027 -3.393 1.306 1.00 98.00 80 LEU A O 1
ATOM 627 N N . SER A 1 81 ? -9.617 -1.263 1.889 1.00 97.88 81 SER A N 1
ATOM 628 C CA . SER A 1 81 ? -10.958 -0.764 1.553 1.00 97.88 81 SER A CA 1
ATOM 629 C C . SER A 1 81 ? -11.365 -0.995 0.093 1.00 97.88 81 SER A C 1
ATOM 631 O O . SER A 1 81 ? -12.551 -0.975 -0.222 1.00 97.88 81 SER A O 1
ATOM 633 N N . TYR A 1 82 ? -10.414 -1.185 -0.831 1.00 97.31 82 TYR A N 1
ATOM 634 C CA . TYR A 1 82 ? -10.697 -1.526 -2.233 1.00 97.31 82 TYR A CA 1
ATOM 635 C C . TYR A 1 82 ? -10.937 -3.024 -2.452 1.00 97.31 82 TYR A C 1
ATOM 637 O O . TYR A 1 82 ? -11.322 -3.423 -3.551 1.00 97.31 82 TYR A O 1
ATOM 645 N N . LYS A 1 83 ? -10.691 -3.854 -1.435 1.00 95.81 83 LYS A N 1
ATOM 646 C CA . LYS A 1 83 ? -10.840 -5.314 -1.483 1.00 95.81 83 LYS A CA 1
ATOM 647 C C . LYS A 1 83 ? -12.041 -5.805 -0.681 1.00 95.81 83 LYS A C 1
ATOM 649 O O . LYS A 1 83 ? -12.620 -6.822 -1.047 1.00 95.81 83 LYS A O 1
ATOM 654 N N . THR A 1 84 ? -12.407 -5.097 0.383 1.00 95.44 84 THR A N 1
ATOM 655 C CA . THR A 1 84 ? -13.491 -5.466 1.299 1.00 95.44 84 THR A CA 1
ATOM 656 C C . THR A 1 84 ? -14.115 -4.221 1.938 1.00 95.44 84 THR A C 1
ATOM 658 O O . THR A 1 84 ? -13.454 -3.189 2.071 1.00 95.44 84 THR A O 1
ATOM 661 N N . ASP A 1 85 ? -15.385 -4.319 2.331 1.00 96.19 85 ASP A N 1
ATOM 662 C CA . ASP A 1 85 ? -16.102 -3.332 3.149 1.00 96.19 85 ASP A CA 1
ATOM 663 C C . ASP A 1 85 ? -15.965 -3.604 4.660 1.00 96.19 85 ASP A C 1
ATOM 665 O O . ASP A 1 85 ? -16.406 -2.792 5.473 1.00 96.19 85 ASP A O 1
ATOM 669 N N . VAL A 1 86 ? -15.328 -4.714 5.049 1.00 96.31 86 VAL A N 1
ATOM 670 C CA . VAL A 1 86 ? -15.045 -5.071 6.445 1.00 96.31 86 VAL A CA 1
ATOM 671 C C . VAL A 1 86 ? -13.584 -4.776 6.782 1.00 96.31 86 VAL A C 1
ATOM 673 O O . VAL A 1 86 ? -12.681 -5.424 6.256 1.00 96.31 86 VAL A O 1
ATOM 676 N N . ILE A 1 87 ? -13.348 -3.830 7.692 1.00 97.06 87 ILE A N 1
ATOM 677 C CA . ILE A 1 87 ? -12.014 -3.404 8.139 1.00 97.06 87 ILE A CA 1
ATOM 678 C C . ILE A 1 87 ? -11.895 -3.656 9.640 1.00 97.06 87 ILE A C 1
ATOM 680 O O . ILE A 1 87 ? -12.686 -3.126 10.416 1.00 97.06 87 ILE A O 1
ATOM 684 N N . LEU A 1 88 ? -10.918 -4.472 10.053 1.00 95.88 88 LEU A N 1
ATOM 685 C CA . LEU A 1 88 ? -10.693 -4.854 11.461 1.00 95.88 88 LEU A CA 1
ATOM 686 C C . LEU A 1 88 ? -11.953 -5.400 12.168 1.00 95.88 88 LEU A C 1
ATOM 688 O O . LEU A 1 88 ? -12.143 -5.197 13.361 1.00 95.88 88 LEU A O 1
ATOM 692 N N . GLY A 1 89 ? -12.828 -6.087 11.426 1.00 95.00 89 GLY A N 1
ATOM 693 C CA . GLY A 1 89 ? -14.095 -6.624 11.940 1.00 95.00 89 GLY A CA 1
ATOM 694 C C . GLY A 1 89 ? -15.275 -5.645 11.901 1.00 95.00 89 GLY A C 1
ATOM 695 O O . GLY A 1 89 ? -16.408 -6.053 12.140 1.00 95.00 89 GLY A O 1
ATOM 696 N N . HIS A 1 90 ? -15.053 -4.382 11.535 1.00 96.38 90 HIS A N 1
ATOM 697 C CA . HIS A 1 90 ? -16.116 -3.388 11.377 1.00 96.38 90 HIS A CA 1
ATOM 698 C C . HIS A 1 90 ? -16.608 -3.378 9.934 1.00 96.38 90 HIS A C 1
ATOM 700 O O . HIS A 1 90 ? -15.811 -3.172 9.022 1.00 96.38 90 HIS A O 1
ATOM 706 N N . LYS A 1 91 ? -17.914 -3.552 9.712 1.00 97.75 91 LYS A N 1
ATOM 707 C CA . LYS A 1 91 ? -18.526 -3.353 8.391 1.00 97.75 91 LYS A CA 1
ATOM 708 C C . LYS A 1 91 ? -18.780 -1.864 8.157 1.00 97.75 91 LYS A C 1
ATOM 710 O O . LYS A 1 91 ? -19.514 -1.236 8.918 1.00 97.75 91 LYS A O 1
ATOM 715 N N . LEU A 1 92 ? -18.172 -1.304 7.118 1.00 97.19 92 LEU A N 1
ATOM 716 C CA . LEU A 1 92 ? -18.289 0.107 6.763 1.00 97.19 92 LEU A CA 1
ATOM 717 C C . LEU A 1 92 ? -19.422 0.312 5.757 1.00 97.19 92 LEU A C 1
ATOM 719 O O . LEU A 1 92 ? -19.664 -0.515 4.882 1.00 97.19 92 LEU A O 1
ATOM 723 N N . THR A 1 93 ? -20.084 1.461 5.841 1.00 98.00 93 THR A N 1
ATOM 724 C CA . THR A 1 93 ? -20.999 1.918 4.790 1.00 98.00 93 THR A CA 1
ATOM 725 C C . THR A 1 93 ? -20.229 2.459 3.584 1.00 98.00 93 THR A C 1
ATOM 727 O O . THR A 1 93 ? -19.074 2.877 3.701 1.00 98.00 93 THR A O 1
ATOM 730 N N . ASP A 1 94 ? -20.891 2.569 2.430 1.00 97.25 94 ASP A N 1
ATOM 731 C CA . ASP A 1 94 ? -20.303 3.184 1.231 1.00 97.25 94 ASP A CA 1
ATOM 732 C C . ASP A 1 94 ? -19.778 4.605 1.483 1.00 97.25 94 ASP A C 1
ATOM 734 O O . ASP A 1 94 ? -18.757 5.008 0.921 1.00 97.25 94 ASP A O 1
ATOM 738 N N . SER A 1 95 ? -20.462 5.375 2.337 1.00 97.31 95 SER A N 1
ATOM 739 C CA . SER A 1 95 ? -20.010 6.716 2.722 1.00 97.31 95 SER A CA 1
ATOM 740 C C . SER A 1 95 ? -18.721 6.651 3.533 1.00 97.31 95 SER A C 1
ATOM 742 O O . SER A 1 95 ? -17.773 7.368 3.231 1.00 97.31 95 SER A O 1
ATOM 744 N N . GLN A 1 96 ? -18.647 5.747 4.511 1.00 97.50 96 GLN A N 1
ATOM 745 C CA . GLN A 1 96 ? -17.446 5.553 5.323 1.00 97.50 96 GLN A CA 1
ATOM 746 C C . GLN A 1 96 ? -16.265 5.055 4.484 1.00 97.50 96 GLN A C 1
ATOM 748 O O . GLN A 1 96 ? -15.143 5.507 4.686 1.00 97.50 96 GLN A O 1
ATOM 753 N N . ILE A 1 97 ? -16.503 4.181 3.501 1.00 97.81 97 ILE A N 1
ATOM 754 C CA . ILE A 1 97 ? -15.473 3.740 2.552 1.00 97.81 97 ILE A CA 1
ATOM 755 C C . ILE A 1 97 ? -14.962 4.914 1.709 1.00 97.81 97 ILE A C 1
ATOM 757 O O . ILE A 1 97 ? -13.753 5.061 1.521 1.00 97.81 97 ILE A O 1
ATOM 761 N N . LYS A 1 98 ? -15.855 5.783 1.218 1.00 96.88 98 LYS A N 1
ATOM 762 C CA . LYS A 1 98 ? -15.454 7.003 0.496 1.00 96.88 98 LYS A CA 1
ATOM 763 C C . LYS A 1 98 ? -14.647 7.939 1.389 1.00 96.88 98 LYS A C 1
ATOM 765 O O . LYS A 1 98 ? -13.621 8.447 0.945 1.00 96.88 98 LYS A O 1
ATOM 770 N N . ASP A 1 99 ? -15.072 8.144 2.629 1.00 97.19 99 ASP A N 1
ATOM 771 C CA . ASP A 1 99 ? -14.345 8.980 3.584 1.00 97.19 99 ASP A CA 1
ATOM 772 C C . ASP A 1 99 ? -12.965 8.402 3.898 1.00 97.19 99 ASP A C 1
ATOM 774 O O . ASP A 1 99 ? -11.981 9.140 3.906 1.00 97.19 99 ASP A O 1
ATOM 778 N N . LEU A 1 100 ? -12.866 7.079 4.050 1.00 97.12 100 LEU A N 1
ATOM 779 C CA . LEU A 1 100 ? -11.604 6.381 4.273 1.00 97.12 100 LEU A CA 1
ATOM 780 C C . LEU A 1 100 ? -10.635 6.581 3.112 1.00 97.12 100 LEU A C 1
ATOM 782 O O . LEU A 1 100 ? -9.484 6.955 3.330 1.00 97.12 100 LEU A O 1
ATOM 786 N N . ARG A 1 101 ? -11.104 6.408 1.875 1.00 96.31 101 ARG A N 1
ATOM 787 C CA . ARG A 1 101 ? -10.286 6.585 0.667 1.00 96.31 101 ARG A CA 1
ATOM 788 C C . ARG A 1 101 ? -9.904 8.041 0.401 1.00 96.31 101 ARG A C 1
ATOM 790 O O . ARG A 1 101 ? -8.901 8.276 -0.257 1.00 96.31 101 ARG A O 1
ATOM 797 N N . HIS A 1 102 ? -10.674 9.007 0.896 1.00 93.62 102 HIS A N 1
ATOM 798 C CA . HIS A 1 102 ? -10.374 10.434 0.747 1.00 93.62 102 HIS A CA 1
ATOM 799 C C . HIS A 1 102 ? -9.663 11.053 1.959 1.00 93.62 102 HIS A C 1
ATOM 801 O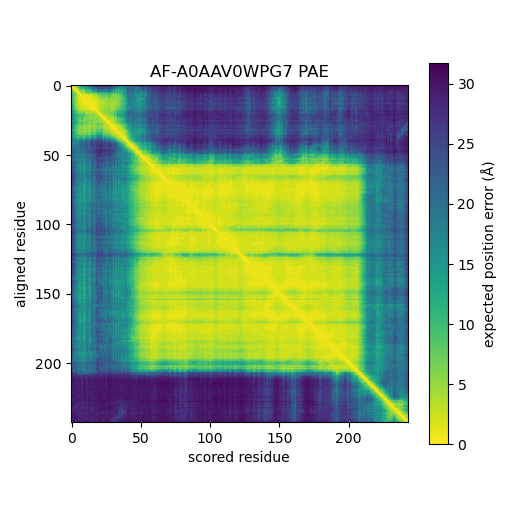 O . HIS A 1 102 ? -9.394 12.251 1.936 1.00 93.62 102 HIS A O 1
ATOM 807 N N . GLY A 1 103 ? -9.392 10.282 3.018 1.00 92.38 103 GLY A N 1
ATOM 808 C CA . GLY A 1 103 ? -8.751 10.794 4.235 1.00 92.38 103 GLY A CA 1
ATOM 809 C C . GLY A 1 103 ? -9.623 11.759 5.039 1.00 92.38 103 GLY A C 1
ATOM 810 O O . GLY A 1 103 ? -9.111 12.686 5.656 1.00 92.38 103 GLY A O 1
ATOM 811 N N . ARG A 1 104 ? -10.947 11.572 5.027 1.00 91.06 104 ARG A N 1
ATOM 812 C CA . ARG A 1 104 ? -11.914 12.440 5.719 1.00 91.06 104 ARG A CA 1
ATOM 813 C C . ARG A 1 104 ? -12.330 11.864 7.070 1.00 91.06 104 ARG A C 1
ATOM 815 O O . ARG A 1 104 ? -12.152 10.677 7.340 1.00 91.06 104 ARG A O 1
ATOM 822 N N . ASN A 1 105 ? -12.923 12.710 7.913 1.00 86.62 105 ASN A N 1
ATOM 823 C CA . ASN A 1 105 ? -13.607 12.314 9.152 1.00 86.62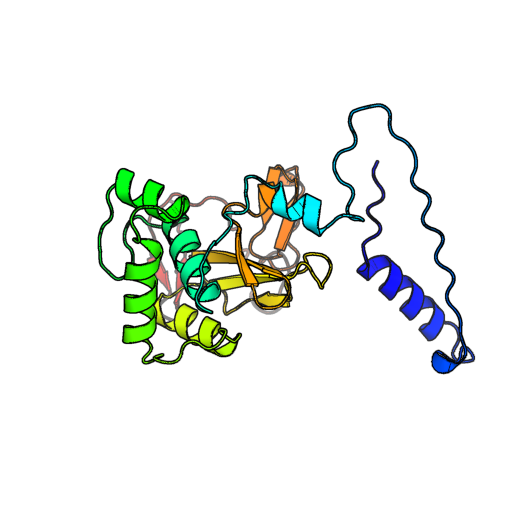 105 ASN A CA 1
ATOM 824 C C . ASN A 1 105 ? -12.750 11.489 10.132 1.00 86.62 105 ASN A C 1
ATOM 826 O O . ASN A 1 105 ? -13.280 10.700 10.910 1.00 86.62 105 ASN A O 1
ATOM 830 N N . ASN A 1 106 ? -11.421 11.640 10.083 1.00 91.38 106 ASN A N 1
ATOM 831 C CA . ASN A 1 106 ? -10.456 10.924 10.928 1.00 91.38 106 ASN A CA 1
ATOM 832 C C . ASN A 1 106 ? -10.567 9.387 10.891 1.00 91.38 106 ASN A C 1
ATOM 834 O O . ASN A 1 106 ? -9.989 8.702 11.737 1.00 91.38 106 ASN A O 1
ATOM 838 N N . ILE A 1 107 ? -11.264 8.816 9.903 1.00 95.25 107 ILE A N 1
ATOM 839 C CA . ILE A 1 107 ? -11.542 7.376 9.860 1.00 95.25 107 ILE A CA 1
ATOM 840 C C . ILE A 1 107 ? -10.270 6.559 9.593 1.00 95.25 107 ILE A C 1
ATOM 842 O O . ILE A 1 107 ? -10.093 5.500 10.193 1.00 95.25 107 ILE A O 1
ATOM 846 N N . GLN A 1 108 ? -9.338 7.093 8.790 1.00 95.69 108 GLN A N 1
ATOM 847 C CA . GLN A 1 108 ? -7.996 6.520 8.637 1.00 95.69 108 GLN A CA 1
ATOM 848 C C . GLN A 1 108 ? -7.270 6.471 9.983 1.00 95.69 108 GLN A C 1
ATOM 850 O O . GLN A 1 108 ? -6.730 5.431 10.343 1.00 95.69 108 GLN A O 1
ATOM 855 N N . THR A 1 109 ? -7.299 7.567 10.752 1.00 95.31 109 THR A N 1
ATOM 856 C CA . THR A 1 109 ? -6.639 7.652 12.065 1.00 95.31 109 THR A CA 1
ATOM 857 C C . THR A 1 109 ? -7.223 6.637 13.037 1.00 95.31 109 THR A C 1
ATOM 859 O O . THR A 1 109 ? -6.467 5.949 13.716 1.00 95.31 109 THR A O 1
ATOM 862 N N . ARG A 1 110 ? -8.553 6.498 13.075 1.00 96.31 110 ARG A N 1
ATOM 863 C CA . ARG A 1 110 ? -9.236 5.533 13.944 1.00 96.31 110 ARG A CA 1
ATOM 864 C C . ARG A 1 110 ? -8.781 4.099 13.668 1.00 96.31 110 ARG A C 1
ATOM 866 O O . ARG A 1 110 ? -8.298 3.439 14.580 1.00 96.31 110 ARG A O 1
ATOM 873 N N . PHE A 1 111 ? -8.895 3.640 12.420 1.00 97.44 111 PHE A N 1
ATOM 874 C CA . PHE A 1 111 ? -8.523 2.266 12.064 1.00 97.44 111 PHE A CA 1
ATOM 875 C C . PHE A 1 111 ? -7.017 2.019 12.143 1.00 97.44 111 PHE A C 1
ATOM 877 O O . PHE A 1 111 ? -6.601 0.923 12.495 1.00 97.44 111 PHE A O 1
ATOM 884 N N . THR A 1 112 ? -6.197 3.032 11.866 1.00 96.19 112 THR A N 1
ATOM 885 C CA . THR A 1 112 ? -4.740 2.926 12.016 1.00 96.19 112 THR A CA 1
ATOM 886 C C . THR A 1 112 ? -4.360 2.721 13.475 1.00 96.19 112 THR A C 1
ATOM 888 O O . THR A 1 112 ? -3.615 1.800 13.778 1.00 96.19 112 THR A O 1
ATOM 891 N N . LYS A 1 113 ? -4.914 3.522 14.394 1.00 95.75 113 LYS A N 1
ATOM 892 C CA . LYS A 1 113 ? -4.664 3.359 15.832 1.00 95.75 113 LYS A CA 1
ATOM 893 C C . LYS A 1 113 ? -5.143 2.004 16.344 1.00 95.75 113 LYS A C 1
ATOM 895 O O . LYS A 1 113 ? -4.431 1.374 17.114 1.00 95.75 113 LYS A O 1
ATOM 900 N N . GLU A 1 114 ? -6.308 1.543 15.892 1.00 97.25 114 GLU A N 1
ATOM 901 C CA . GLU A 1 114 ? -6.819 0.215 16.244 1.00 97.25 114 GLU A CA 1
ATOM 902 C C . GLU A 1 114 ? -5.909 -0.909 15.723 1.00 97.25 114 GLU A C 1
ATOM 904 O O . GLU A 1 114 ? -5.619 -1.847 16.461 1.00 97.25 114 GLU A O 1
ATOM 909 N N . LEU A 1 115 ? -5.414 -0.807 14.483 1.00 97.25 115 LEU A N 1
ATOM 910 C CA . LEU A 1 115 ? -4.448 -1.760 13.930 1.00 97.25 115 LEU A CA 1
ATOM 911 C C . LEU A 1 115 ? -3.149 -1.767 14.745 1.00 97.25 115 LEU A C 1
ATOM 913 O O . LEU A 1 115 ? -2.706 -2.833 15.159 1.00 97.25 115 LEU A O 1
ATOM 917 N N . CYS A 1 116 ? -2.570 -0.592 15.009 1.00 96.25 116 CYS A N 1
ATOM 918 C CA . CYS A 1 116 ? -1.345 -0.470 15.798 1.00 96.25 116 CYS A CA 1
ATOM 919 C C . CYS A 1 116 ? -1.528 -1.037 17.213 1.00 96.25 116 CYS A C 1
ATOM 921 O O . CYS A 1 116 ? -0.683 -1.794 17.674 1.00 96.25 116 CYS A O 1
ATOM 923 N N . GLN A 1 117 ? -2.663 -0.763 17.864 1.00 96.19 117 GLN A N 1
ATOM 924 C CA . GLN A 1 117 ? -2.987 -1.316 19.179 1.00 96.19 117 GLN A CA 1
ATOM 925 C C . GLN A 1 117 ? -3.062 -2.848 19.156 1.00 96.19 117 GLN A C 1
ATOM 927 O O . GLN A 1 117 ? -2.532 -3.497 20.052 1.00 96.19 117 GLN A O 1
ATOM 932 N N . LYS A 1 118 ? -3.696 -3.440 18.136 1.00 96.12 118 LYS A N 1
ATOM 933 C CA . LYS A 1 118 ? -3.791 -4.905 17.990 1.00 96.12 118 LYS A CA 1
ATOM 934 C C . LYS A 1 118 ? -2.443 -5.574 17.710 1.00 96.12 118 LYS A C 1
ATOM 936 O O . LYS A 1 118 ? -2.301 -6.757 17.990 1.00 96.12 118 LYS A O 1
ATOM 941 N N . LEU A 1 119 ? -1.490 -4.827 17.159 1.00 94.94 119 LEU A N 1
ATOM 942 C CA . LEU A 1 119 ? -0.119 -5.273 16.905 1.00 94.94 119 LEU A CA 1
ATOM 943 C C . LEU A 1 119 ? 0.861 -4.862 18.010 1.00 94.94 119 LEU A C 1
ATOM 945 O O . LEU A 1 119 ? 2.058 -5.078 17.856 1.00 94.94 119 LEU A O 1
ATOM 949 N N . GLU A 1 120 ? 0.366 -4.258 19.095 1.00 94.50 120 GLU A N 1
ATOM 950 C CA . GLU A 1 120 ? 1.173 -3.767 20.218 1.00 94.50 120 GLU A CA 1
ATOM 951 C C . GLU A 1 120 ? 2.268 -2.760 19.802 1.00 94.50 120 GLU A C 1
ATOM 953 O O . GLU A 1 120 ? 3.327 -2.660 20.421 1.00 94.50 120 GLU A O 1
ATOM 958 N N . ILE A 1 121 ? 1.997 -1.972 18.755 1.00 91.69 121 ILE A N 1
ATOM 959 C CA . ILE A 1 121 ? 2.859 -0.888 18.272 1.00 91.69 121 ILE A CA 1
ATOM 960 C C . ILE A 1 121 ? 2.343 0.428 18.859 1.00 91.69 121 ILE A C 1
ATOM 962 O O . ILE A 1 121 ? 1.283 0.922 18.472 1.00 91.69 121 ILE A O 1
ATOM 966 N N . TYR A 1 122 ? 3.090 0.992 19.808 1.00 86.56 122 TYR A N 1
ATOM 967 C CA . TYR A 1 122 ? 2.686 2.194 20.553 1.00 86.56 122 TYR A CA 1
ATOM 968 C C . TYR A 1 122 ? 3.553 3.423 20.268 1.00 86.56 122 TYR A C 1
ATOM 970 O O . TYR A 1 122 ? 3.206 4.529 20.683 1.00 86.56 122 TYR A O 1
ATOM 978 N N . ASP A 1 123 ? 4.680 3.246 19.584 1.00 85.50 123 ASP A N 1
ATOM 979 C CA . ASP A 1 123 ? 5.559 4.338 19.197 1.00 85.50 123 ASP A CA 1
ATOM 980 C C . ASP A 1 123 ? 5.075 5.017 17.906 1.00 85.50 123 ASP A C 1
ATOM 982 O O . ASP A 1 123 ? 4.371 4.445 17.076 1.00 85.50 123 ASP A O 1
ATOM 986 N N . ASN A 1 124 ? 5.450 6.286 17.738 1.00 86.31 124 ASN A N 1
ATOM 987 C CA . ASN A 1 124 ? 5.207 7.033 16.504 1.00 86.31 124 ASN A CA 1
ATOM 988 C C . ASN A 1 124 ? 6.428 6.959 15.579 1.00 86.31 124 ASN A C 1
ATOM 990 O O . ASN A 1 124 ? 6.874 7.975 15.053 1.00 86.31 124 ASN A O 1
ATOM 994 N N . ARG A 1 125 ? 7.040 5.778 15.460 1.00 91.62 125 ARG A N 1
ATOM 995 C CA . ARG A 1 125 ? 8.164 5.580 14.541 1.00 91.62 125 ARG A CA 1
ATOM 996 C C . ARG A 1 125 ? 7.654 5.217 13.141 1.00 91.62 125 ARG A C 1
ATOM 998 O O . ARG A 1 125 ? 6.571 4.639 13.018 1.00 91.62 125 ARG A O 1
ATOM 1005 N N . PRO A 1 126 ? 8.461 5.445 12.095 1.00 91.00 126 PRO A N 1
ATOM 1006 C CA . PRO A 1 126 ? 8.192 4.886 10.779 1.00 91.00 126 PRO A CA 1
ATOM 1007 C C . PRO A 1 126 ? 8.107 3.352 10.811 1.00 91.00 126 PRO A C 1
ATOM 1009 O O . PRO A 1 126 ? 8.851 2.671 11.528 1.00 91.00 126 PRO A O 1
ATOM 1012 N N . PHE A 1 127 ? 7.199 2.801 10.008 1.00 93.75 127 PHE A N 1
ATOM 1013 C CA . PHE A 1 127 ? 7.040 1.354 9.857 1.00 93.75 127 PHE A CA 1
ATOM 1014 C C . PHE A 1 127 ? 8.132 0.779 8.952 1.00 93.75 127 PHE A C 1
ATOM 1016 O O . PHE A 1 127 ? 8.407 1.286 7.866 1.00 93.75 127 PHE A O 1
ATOM 1023 N N . THR A 1 128 ? 8.700 -0.339 9.383 1.00 93.81 128 THR A N 1
ATOM 1024 C CA . THR A 1 128 ? 9.677 -1.143 8.649 1.00 93.81 128 THR A CA 1
ATOM 1025 C C . THR A 1 128 ? 8.987 -2.260 7.863 1.00 93.81 128 THR A C 1
ATOM 1027 O O . THR A 1 128 ? 7.820 -2.578 8.090 1.00 93.81 128 THR A O 1
ATOM 1030 N N . TYR A 1 129 ? 9.720 -2.940 6.977 1.00 95.56 129 TYR A N 1
ATOM 1031 C CA . TYR A 1 129 ? 9.203 -4.129 6.281 1.00 95.56 129 TYR A CA 1
ATOM 1032 C C . TYR A 1 129 ? 8.856 -5.291 7.222 1.00 95.56 129 TYR A C 1
ATOM 1034 O O . TYR A 1 129 ? 7.966 -6.075 6.903 1.00 95.56 129 TYR A O 1
ATOM 1042 N N . ARG A 1 130 ? 9.472 -5.359 8.409 1.00 95.88 130 ARG A N 1
ATOM 1043 C CA . ARG A 1 130 ? 9.086 -6.322 9.450 1.00 95.88 130 ARG A CA 1
ATOM 1044 C C . ARG A 1 130 ? 7.709 -6.005 10.038 1.00 95.88 130 ARG A C 1
ATOM 1046 O O . ARG A 1 130 ? 6.927 -6.908 10.307 1.00 95.88 130 ARG A O 1
ATOM 1053 N N . ASP A 1 131 ? 7.384 -4.724 10.200 1.00 96.50 131 ASP A N 1
ATOM 1054 C CA . ASP A 1 131 ? 6.048 -4.321 10.650 1.00 96.50 131 ASP A CA 1
ATOM 1055 C C . ASP A 1 131 ? 4.991 -4.627 9.583 1.00 96.50 131 ASP A C 1
ATOM 1057 O O . ASP A 1 131 ? 3.886 -5.053 9.913 1.00 96.50 131 ASP A O 1
ATOM 1061 N N . ILE A 1 132 ? 5.342 -4.466 8.300 1.00 97.88 132 ILE A N 1
ATOM 1062 C CA . ILE A 1 132 ? 4.479 -4.870 7.183 1.00 97.88 132 ILE A CA 1
ATOM 1063 C C . ILE A 1 132 ? 4.213 -6.380 7.228 1.00 97.88 132 ILE A C 1
ATOM 1065 O O . ILE A 1 132 ? 3.055 -6.772 7.149 1.00 97.88 132 ILE A O 1
ATOM 1069 N N . GLU A 1 133 ? 5.233 -7.215 7.430 1.00 97.88 133 GLU A N 1
ATOM 1070 C CA . GLU A 1 133 ? 5.081 -8.675 7.551 1.00 97.88 133 GLU A CA 1
ATOM 1071 C C . GLU A 1 133 ? 4.148 -9.081 8.714 1.00 97.88 133 GLU A C 1
ATOM 1073 O O . GLU A 1 133 ? 3.299 -9.971 8.579 1.00 97.88 133 GLU A O 1
ATOM 1078 N N . ASN A 1 134 ? 4.234 -8.380 9.850 1.00 97.38 134 ASN A N 1
ATOM 1079 C CA . ASN A 1 134 ? 3.315 -8.583 10.973 1.00 97.38 134 ASN A CA 1
ATOM 1080 C C . ASN A 1 134 ? 1.868 -8.219 10.593 1.00 97.38 134 ASN A C 1
ATOM 1082 O O . ASN A 1 134 ? 0.937 -8.962 10.915 1.00 97.38 134 ASN A O 1
ATOM 1086 N N . ILE A 1 135 ? 1.668 -7.107 9.873 1.00 97.88 135 ILE A N 1
ATOM 1087 C CA . ILE A 1 135 ? 0.350 -6.705 9.359 1.00 97.88 135 ILE A CA 1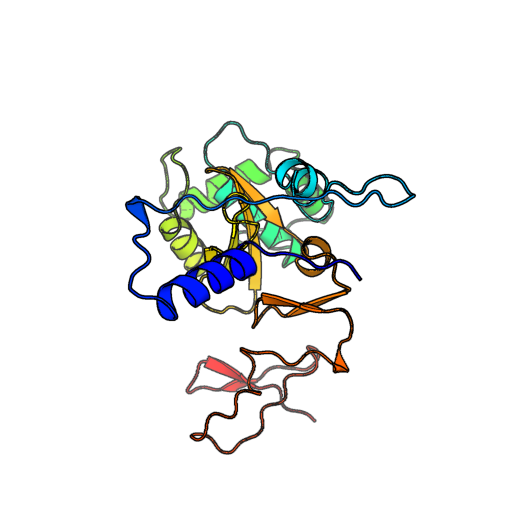
ATOM 1088 C C . ILE A 1 135 ? -0.183 -7.730 8.349 1.00 97.88 135 ILE A C 1
ATOM 1090 O O . ILE A 1 135 ? -1.364 -8.072 8.400 1.00 97.88 135 ILE A O 1
ATOM 1094 N N . GLU A 1 136 ? 0.658 -8.221 7.438 1.00 98.06 136 GLU A N 1
ATOM 1095 C CA . GLU A 1 136 ? 0.301 -9.243 6.447 1.00 98.06 136 GLU A CA 1
ATOM 1096 C C . GLU A 1 136 ? -0.236 -10.502 7.114 1.00 98.06 136 GLU A C 1
ATOM 1098 O O . GLU A 1 136 ? -1.303 -10.995 6.741 1.00 98.06 136 GLU A O 1
ATOM 1103 N N . THR A 1 137 ? 0.472 -10.973 8.141 1.00 97.31 137 THR A N 1
ATOM 1104 C CA . THR A 1 137 ? 0.072 -12.134 8.937 1.00 97.31 137 THR A CA 1
ATOM 1105 C C . THR A 1 137 ? -1.244 -11.869 9.663 1.00 97.31 137 THR A C 1
ATOM 1107 O O . THR A 1 137 ? -2.172 -12.671 9.577 1.00 97.31 137 THR A O 1
ATOM 1110 N N . PHE A 1 138 ? -1.358 -10.719 10.332 1.00 97.69 138 PHE A N 1
ATOM 1111 C CA . PHE A 1 138 ? -2.535 -10.357 11.119 1.00 97.69 138 PHE A CA 1
ATOM 1112 C C . PHE A 1 138 ? -3.805 -10.180 10.269 1.00 97.69 138 PH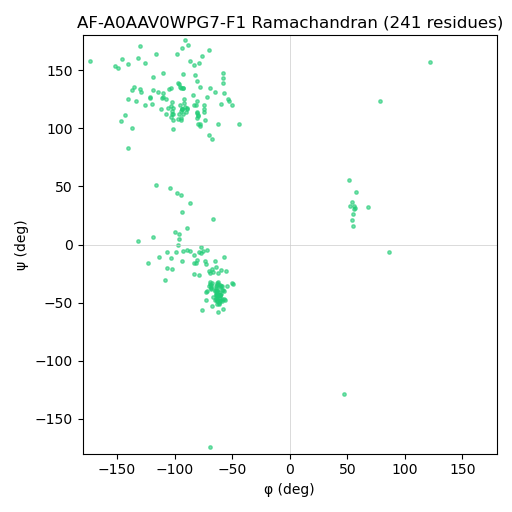E A C 1
ATOM 1114 O O . PHE A 1 138 ? -4.888 -10.606 10.668 1.00 97.69 138 PHE A O 1
ATOM 1121 N N . LEU A 1 139 ? -3.689 -9.565 9.089 1.00 96.50 139 LEU A N 1
ATOM 1122 C CA . LEU A 1 139 ? -4.816 -9.305 8.185 1.00 96.50 139 LEU A CA 1
ATOM 1123 C C . LEU A 1 139 ? -5.030 -10.411 7.141 1.00 96.50 139 LEU A C 1
ATOM 1125 O O . LEU A 1 139 ? -6.010 -10.349 6.398 1.00 96.50 139 LEU A O 1
ATOM 1129 N N . ASN A 1 140 ? -4.137 -11.403 7.076 1.00 95.88 140 ASN A N 1
ATOM 1130 C CA . ASN A 1 140 ? -4.092 -12.437 6.043 1.00 95.88 140 ASN A CA 1
ATOM 1131 C C . ASN A 1 140 ? -4.117 -11.845 4.618 1.00 95.88 140 ASN A C 1
ATOM 1133 O O . ASN A 1 140 ? -4.987 -12.154 3.797 1.00 95.88 140 ASN A O 1
ATOM 1137 N N . ILE A 1 141 ? -3.161 -10.959 4.340 1.00 96.62 141 ILE A N 1
ATOM 1138 C CA . ILE A 1 141 ? -2.988 -10.270 3.053 1.00 96.62 141 ILE A CA 1
ATOM 1139 C C . ILE A 1 141 ? -1.539 -10.386 2.568 1.00 96.62 141 ILE A C 1
ATOM 1141 O O . ILE A 1 141 ? -0.658 -10.798 3.310 1.00 96.62 141 ILE A O 1
ATOM 1145 N N . GLN A 1 142 ? -1.292 -9.976 1.327 1.00 97.81 142 GLN A N 1
ATOM 1146 C CA . GLN A 1 142 ? 0.039 -9.710 0.788 1.00 97.81 142 GLN A CA 1
ATOM 1147 C C . GLN A 1 142 ? 0.152 -8.224 0.478 1.00 97.81 142 GLN A C 1
ATOM 1149 O O . GLN A 1 142 ? -0.700 -7.652 -0.206 1.00 97.81 142 GLN A O 1
ATOM 1154 N N . VAL A 1 143 ? 1.228 -7.606 0.925 1.00 98.56 143 VAL A N 1
ATOM 1155 C CA . VAL A 1 143 ? 1.622 -6.247 0.601 1.00 98.56 143 VAL A CA 1
ATOM 1156 C C . VAL A 1 143 ? 2.750 -6.304 -0.428 1.00 98.56 143 VAL A C 1
ATOM 1158 O O . VAL A 1 143 ? 3.703 -7.077 -0.328 1.00 98.56 143 VAL A O 1
ATOM 1161 N N . LYS A 1 144 ? 2.638 -5.468 -1.458 1.00 98.25 144 LYS A N 1
ATOM 1162 C CA . LYS A 1 144 ? 3.712 -5.210 -2.418 1.00 98.25 144 LYS A CA 1
ATOM 1163 C C . LYS A 1 144 ? 4.032 -3.724 -2.408 1.00 98.25 144 LYS A C 1
ATOM 1165 O O . LYS A 1 144 ? 3.135 -2.900 -2.594 1.00 98.25 144 LYS A O 1
ATOM 1170 N N . VAL A 1 145 ? 5.295 -3.382 -2.195 1.00 98.12 145 VAL A N 1
ATOM 1171 C CA . VAL A 1 145 ? 5.764 -1.994 -2.150 1.00 98.12 145 VAL A CA 1
ATOM 1172 C C . VAL A 1 145 ? 6.456 -1.676 -3.462 1.00 98.12 145 VAL A C 1
ATOM 1174 O O . VAL A 1 145 ? 7.387 -2.364 -3.863 1.00 98.12 145 VAL A O 1
ATOM 1177 N N . VAL A 1 146 ? 5.962 -0.646 -4.140 1.00 95.38 146 VAL A N 1
ATOM 1178 C CA . VAL A 1 146 ? 6.578 -0.032 -5.311 1.00 95.38 146 VAL A CA 1
ATOM 1179 C C . VAL A 1 146 ? 7.386 1.165 -4.831 1.00 95.38 146 VAL A C 1
ATOM 1181 O O . VAL A 1 146 ? 6.811 2.094 -4.268 1.00 95.38 146 VAL A O 1
ATOM 1184 N N . ASN A 1 147 ? 8.690 1.180 -5.073 1.00 91.50 147 ASN A N 1
ATOM 1185 C CA . ASN A 1 147 ? 9.576 2.227 -4.577 1.00 91.50 147 ASN A CA 1
ATOM 1186 C C . ASN A 1 147 ? 9.912 3.237 -5.681 1.00 91.50 147 ASN A C 1
ATOM 1188 O O . ASN A 1 147 ? 10.498 2.890 -6.706 1.00 91.50 147 ASN A O 1
ATOM 1192 N N . VAL A 1 148 ? 9.517 4.496 -5.479 1.00 88.81 148 VAL A N 1
ATOM 1193 C CA . VAL A 1 148 ? 9.773 5.604 -6.411 1.00 88.81 148 VAL A CA 1
ATOM 1194 C C . VAL A 1 148 ? 11.268 5.842 -6.577 1.00 88.81 148 VAL A C 1
ATOM 1196 O O . VAL A 1 148 ? 11.734 5.965 -7.706 1.00 88.81 148 VAL A O 1
ATOM 1199 N N . ASP A 1 149 ? 12.024 5.825 -5.486 1.00 85.12 149 ASP A N 1
ATOM 1200 C CA . ASP A 1 149 ? 13.466 6.077 -5.501 1.00 85.12 149 ASP A CA 1
ATOM 1201 C C . ASP A 1 149 ? 14.227 4.950 -6.219 1.00 85.12 149 ASP A C 1
ATOM 1203 O O . ASP A 1 149 ? 15.312 5.164 -6.756 1.00 85.12 149 ASP A O 1
ATOM 1207 N N . ASN A 1 150 ? 13.607 3.769 -6.332 1.00 83.75 150 ASN A N 1
ATOM 1208 C CA . ASN A 1 150 ? 14.082 2.645 -7.132 1.00 83.75 150 ASN A CA 1
ATOM 1209 C C . ASN A 1 150 ? 13.290 2.473 -8.445 1.00 83.75 150 ASN A C 1
ATOM 1211 O O . ASN A 1 150 ? 12.825 1.384 -8.779 1.00 83.75 150 ASN A O 1
ATOM 1215 N N . PHE A 1 151 ? 13.096 3.562 -9.196 1.00 81.38 151 PHE A N 1
ATOM 1216 C CA . PHE A 1 151 ? 12.481 3.557 -10.535 1.00 81.38 151 PHE A CA 1
ATOM 1217 C C . PHE A 1 151 ? 11.081 2.917 -10.612 1.00 81.38 151 PHE A C 1
ATOM 1219 O O . PHE A 1 151 ? 10.699 2.359 -11.647 1.00 81.38 151 PHE A O 1
ATOM 1226 N N . CYS A 1 152 ? 10.301 3.008 -9.533 1.00 86.88 152 CYS A N 1
ATOM 1227 C CA . CYS A 1 152 ? 9.011 2.333 -9.385 1.00 86.88 152 CYS A CA 1
ATOM 1228 C C . CYS A 1 152 ? 9.088 0.807 -9.581 1.00 86.88 152 CYS A C 1
ATOM 1230 O O . CYS A 1 152 ? 8.142 0.196 -10.091 1.00 86.88 152 CYS A O 1
ATOM 1232 N N . GLU A 1 153 ? 10.198 0.182 -9.187 1.00 86.75 153 GLU A N 1
ATOM 1233 C CA . GLU A 1 153 ? 10.279 -1.270 -9.048 1.00 86.75 153 GLU A CA 1
ATOM 1234 C C . GLU A 1 153 ? 9.636 -1.734 -7.735 1.00 86.75 153 GLU A C 1
ATOM 1236 O O . GLU A 1 153 ? 9.509 -0.973 -6.775 1.00 86.75 153 GLU A O 1
ATOM 1241 N N . ILE A 1 154 ? 9.200 -2.995 -7.711 1.00 91.38 154 ILE A N 1
ATOM 1242 C CA . ILE A 1 154 ? 8.730 -3.633 -6.482 1.00 91.38 154 ILE A CA 1
ATOM 1243 C C . ILE A 1 154 ? 9.961 -4.068 -5.691 1.00 91.38 154 ILE A C 1
ATOM 1245 O O . ILE A 1 154 ? 10.662 -4.982 -6.127 1.00 91.38 154 ILE A O 1
ATOM 1249 N N . ASP A 1 155 ? 10.227 -3.417 -4.563 1.00 91.88 155 ASP A N 1
ATOM 1250 C CA . ASP A 1 155 ? 11.384 -3.691 -3.700 1.00 91.88 155 ASP A CA 1
ATOM 1251 C C . ASP A 1 155 ? 11.019 -4.487 -2.435 1.00 91.88 155 ASP A C 1
ATOM 1253 O O . ASP A 1 155 ? 11.897 -5.042 -1.779 1.00 91.88 155 ASP A O 1
ATOM 1257 N N . TYR A 1 156 ? 9.724 -4.617 -2.142 1.00 96.75 156 TYR A N 1
ATOM 1258 C CA . TYR A 1 156 ? 9.188 -5.559 -1.166 1.00 96.75 156 TYR A CA 1
ATOM 1259 C C . TYR A 1 156 ? 7.962 -6.274 -1.728 1.00 96.75 156 TYR A C 1
ATOM 1261 O O . TYR A 1 156 ? 7.060 -5.661 -2.305 1.00 96.75 156 TYR A O 1
ATOM 1269 N N . SER A 1 157 ? 7.909 -7.585 -1.524 1.00 95.94 157 SER A N 1
ATOM 1270 C CA . SER A 1 157 ? 6.747 -8.414 -1.817 1.00 95.94 157 SER A CA 1
ATOM 1271 C C . SER A 1 157 ? 6.651 -9.473 -0.735 1.00 95.94 157 SER A C 1
ATOM 1273 O O . SER A 1 157 ? 7.490 -10.373 -0.703 1.00 95.94 157 SER A O 1
ATOM 1275 N N . GLY A 1 158 ? 5.628 -9.389 0.110 1.00 94.75 158 GLY A N 1
ATOM 1276 C CA . GLY A 1 158 ? 5.391 -10.418 1.112 1.00 94.75 158 GLY A CA 1
ATOM 1277 C C . GLY A 1 158 ? 4.930 -11.741 0.513 1.00 94.75 158 GLY A C 1
ATOM 1278 O O . GLY A 1 158 ? 4.884 -11.928 -0.716 1.00 94.75 158 GLY A O 1
ATOM 1279 N N . LYS A 1 159 ? 4.576 -12.674 1.400 1.00 91.94 159 LYS A N 1
ATOM 1280 C CA . LYS A 1 159 ? 4.156 -14.033 1.033 1.00 91.94 159 LYS A CA 1
ATOM 1281 C C . LYS A 1 159 ? 2.946 -13.988 0.098 1.00 91.94 159 LYS A C 1
ATOM 1283 O O . LYS A 1 159 ? 2.032 -13.194 0.295 1.00 91.94 159 LYS A O 1
ATOM 1288 N N . GLU A 1 160 ? 2.941 -14.844 -0.925 1.00 90.19 160 GLU A N 1
ATOM 1289 C CA . GLU A 1 160 ? 1.843 -14.898 -1.894 1.00 90.19 160 GLU A CA 1
ATOM 1290 C C . GLU A 1 160 ? 0.496 -15.083 -1.188 1.00 90.19 160 GLU A C 1
ATOM 1292 O O . GLU A 1 160 ? 0.305 -16.019 -0.411 1.00 90.19 160 GLU A O 1
ATOM 1297 N N . ASN A 1 161 ? -0.439 -14.176 -1.471 1.00 89.50 161 ASN A N 1
ATOM 1298 C CA . ASN A 1 161 ? -1.781 -14.207 -0.908 1.00 89.50 161 ASN A CA 1
ATOM 1299 C C . ASN A 1 161 ? -2.811 -13.815 -1.970 1.00 89.50 161 ASN A C 1
ATOM 1301 O O . ASN A 1 161 ? -2.532 -13.091 -2.932 1.00 89.50 161 ASN A O 1
ATOM 1305 N N . ARG A 1 162 ? -4.051 -14.265 -1.780 1.00 87.38 162 ARG A N 1
ATOM 1306 C CA . ARG A 1 162 ? -5.184 -13.881 -2.620 1.00 87.38 162 ARG A CA 1
ATOM 1307 C C . ARG A 1 162 ? -5.477 -12.382 -2.540 1.00 87.38 162 ARG A C 1
ATOM 1309 O O . ARG A 1 162 ? -5.829 -11.786 -3.556 1.00 87.38 162 ARG A O 1
ATOM 1316 N N . ILE A 1 163 ? -5.390 -11.783 -1.353 1.00 91.56 163 ILE A N 1
ATOM 1317 C CA . ILE A 1 163 ? -5.673 -10.359 -1.156 1.00 91.56 163 ILE A CA 1
ATOM 1318 C C . ILE A 1 163 ? -4.359 -9.591 -1.249 1.00 91.56 163 ILE A C 1
ATOM 1320 O O . ILE A 1 163 ? -3.533 -9.672 -0.349 1.00 91.56 163 ILE A O 1
ATOM 1324 N N . LYS A 1 164 ? -4.181 -8.834 -2.335 1.00 96.38 164 LYS A N 1
ATOM 1325 C CA . LYS A 1 164 ? -2.969 -8.046 -2.589 1.00 96.38 164 LYS A CA 1
ATOM 1326 C C . LYS A 1 164 ? -3.208 -6.554 -2.415 1.00 96.38 164 LYS A C 1
ATOM 1328 O O . LYS A 1 164 ? -4.093 -5.990 -3.067 1.00 96.38 164 LYS A O 1
ATOM 1333 N N . ILE A 1 165 ? -2.401 -5.921 -1.577 1.00 98.38 165 ILE A N 1
ATOM 1334 C CA . ILE A 1 165 ? -2.381 -4.482 -1.331 1.00 98.38 165 ILE A CA 1
ATOM 1335 C C . ILE A 1 165 ? -1.092 -3.906 -1.907 1.00 98.38 165 ILE A C 1
ATOM 1337 O O . ILE A 1 165 ? -0.008 -4.420 -1.657 1.00 98.38 165 ILE A O 1
ATOM 1341 N N . TYR A 1 166 ? -1.211 -2.836 -2.688 1.00 98.56 166 TYR A N 1
ATOM 1342 C CA . TYR A 1 166 ? -0.073 -2.204 -3.343 1.00 98.56 166 TYR A CA 1
ATOM 1343 C C . TYR A 1 166 ? 0.188 -0.843 -2.717 1.00 98.56 166 TYR A C 1
ATOM 1345 O O . TYR A 1 166 ? -0.711 0.000 -2.656 1.00 98.56 166 TYR A O 1
ATOM 1353 N N . LEU A 1 167 ? 1.418 -0.631 -2.270 1.00 98.31 167 LEU A N 1
ATOM 1354 C CA . LEU A 1 167 ? 1.873 0.630 -1.706 1.00 98.31 167 LEU A CA 1
ATOM 1355 C C . LEU A 1 167 ? 2.852 1.300 -2.664 1.00 98.31 167 LEU A C 1
ATOM 1357 O O . LEU A 1 167 ? 3.600 0.626 -3.366 1.00 98.31 167 LEU A O 1
ATOM 1361 N N . LEU A 1 168 ? 2.856 2.626 -2.676 1.00 96.62 168 LEU A N 1
ATOM 1362 C CA . LEU A 1 168 ? 3.890 3.426 -3.316 1.00 96.62 168 LEU A CA 1
ATOM 1363 C C . LEU A 1 168 ? 4.744 4.065 -2.218 1.00 96.62 168 LEU A C 1
ATOM 1365 O O . LEU A 1 168 ? 4.240 4.926 -1.498 1.00 96.62 168 LEU A O 1
ATOM 1369 N N . LYS A 1 169 ? 6.006 3.653 -2.098 1.00 95.00 169 LYS A N 1
ATOM 1370 C CA . LYS A 1 169 ? 6.988 4.209 -1.162 1.00 95.00 169 LYS A CA 1
ATOM 1371 C C . LYS A 1 169 ? 7.818 5.287 -1.854 1.00 95.00 169 LYS A C 1
ATOM 1373 O O . LYS A 1 169 ? 8.277 5.087 -2.978 1.00 95.00 169 LYS A O 1
ATOM 1378 N N . LYS A 1 170 ? 8.012 6.414 -1.178 1.00 90.88 170 LYS A N 1
ATOM 1379 C CA . LYS A 1 170 ? 9.001 7.433 -1.533 1.00 90.88 170 LYS A CA 1
ATOM 1380 C C . LYS A 1 170 ? 9.640 7.962 -0.257 1.00 90.88 170 LYS A C 1
ATOM 1382 O O . LYS A 1 170 ? 8.916 8.448 0.615 1.00 90.88 170 LYS A O 1
ATOM 1387 N N . ASN A 1 171 ? 10.966 7.923 -0.163 1.00 89.06 171 ASN A N 1
ATOM 1388 C CA . ASN A 1 171 ? 11.676 8.048 1.109 1.00 89.06 171 ASN A CA 1
ATOM 1389 C C . ASN A 1 171 ? 11.003 7.110 2.126 1.00 89.06 171 ASN A C 1
ATOM 1391 O O . ASN A 1 171 ? 10.725 5.972 1.782 1.00 89.06 171 ASN A O 1
ATOM 1395 N N . GLU A 1 172 ? 10.619 7.581 3.311 1.00 90.44 172 GLU A N 1
ATOM 1396 C CA . GLU A 1 172 ? 9.885 6.776 4.303 1.00 90.44 172 GLU A CA 1
ATOM 1397 C C . GLU A 1 172 ? 8.357 6.963 4.262 1.00 90.44 172 GLU A C 1
ATOM 1399 O O . GLU A 1 172 ? 7.635 6.455 5.116 1.00 90.44 172 GLU A O 1
ATOM 1404 N N . HIS A 1 173 ? 7.837 7.659 3.246 1.00 93.88 173 HIS A N 1
ATOM 1405 C CA . HIS A 1 173 ? 6.410 7.929 3.111 1.00 93.88 173 HIS A CA 1
ATOM 1406 C C . HIS A 1 173 ? 5.707 6.925 2.187 1.00 93.88 173 HIS A C 1
ATOM 1408 O O . HIS A 1 173 ? 6.194 6.611 1.098 1.00 93.88 173 HIS A O 1
ATOM 1414 N N . PHE A 1 174 ? 4.515 6.477 2.590 1.00 96.75 174 PHE A N 1
ATOM 1415 C CA . PHE A 1 174 ? 3.730 5.474 1.874 1.00 96.75 174 PHE A CA 1
ATOM 1416 C C . PHE A 1 174 ? 2.379 6.014 1.410 1.00 96.75 174 PHE A C 1
ATOM 1418 O O . PHE A 1 174 ? 1.596 6.557 2.185 1.00 96.75 174 PHE A O 1
ATOM 1425 N N . ASN A 1 175 ? 2.071 5.749 0.145 1.00 96.81 175 ASN A N 1
ATOM 1426 C CA . ASN A 1 175 ? 0.776 5.990 -0.479 1.00 96.81 175 ASN A CA 1
ATOM 1427 C C . ASN A 1 175 ? 0.129 4.674 -0.918 1.00 96.81 175 ASN A C 1
ATOM 1429 O O . ASN A 1 175 ? 0.798 3.651 -1.041 1.00 96.81 175 ASN A O 1
ATOM 1433 N N . THR A 1 176 ? -1.174 4.682 -1.203 1.00 98.12 176 THR A N 1
ATOM 1434 C CA . THR A 1 176 ? -1.871 3.483 -1.709 1.00 98.12 176 THR A CA 1
ATOM 1435 C C . THR A 1 176 ? -1.949 3.493 -3.228 1.00 98.12 176 THR A C 1
ATOM 1437 O O . THR A 1 176 ? -2.376 4.487 -3.805 1.00 98.12 176 THR A O 1
ATOM 1440 N N . ILE A 1 177 ? -1.665 2.371 -3.885 1.00 97.88 177 ILE A N 1
ATOM 1441 C CA . ILE A 1 177 ? -1.984 2.149 -5.300 1.00 97.88 177 ILE A CA 1
ATOM 1442 C C . ILE A 1 177 ? -3.222 1.247 -5.376 1.00 97.88 177 ILE A C 1
ATOM 1444 O O . ILE A 1 177 ? -3.145 0.057 -5.083 1.00 97.88 177 ILE A O 1
ATOM 1448 N N . TYR A 1 178 ? -4.380 1.767 -5.797 1.00 96.81 178 TYR A N 1
ATOM 1449 C CA . TYR A 1 178 ? -5.592 0.929 -5.876 1.00 96.81 178 TYR A CA 1
ATOM 1450 C C . TYR A 1 178 ? -5.692 0.106 -7.169 1.00 96.81 178 TYR A C 1
ATOM 1452 O O . TYR A 1 178 ? -6.501 -0.816 -7.255 1.00 96.81 178 TYR A O 1
ATOM 1460 N N . SER A 1 179 ? -4.902 0.443 -8.195 1.00 95.88 179 SER A N 1
ATOM 1461 C CA . SER A 1 179 ? -4.912 -0.240 -9.495 1.00 95.88 179 SER A CA 1
ATOM 1462 C C . SER A 1 179 ? -3.522 -0.261 -10.128 1.00 95.88 179 SER A C 1
ATOM 1464 O O . SER A 1 179 ? -3.054 0.745 -10.668 1.00 95.88 179 SER A O 1
ATOM 1466 N N . MET A 1 180 ? -2.875 -1.429 -10.111 1.00 94.62 180 MET A N 1
ATOM 1467 C CA . MET A 1 180 ? -1.555 -1.617 -10.723 1.00 94.62 180 MET A CA 1
ATOM 1468 C C . MET A 1 180 ? -1.566 -1.519 -12.249 1.00 94.62 180 MET A C 1
ATOM 1470 O O . MET A 1 180 ? -0.611 -1.013 -12.832 1.00 94.62 180 MET A O 1
ATOM 1474 N N . SER A 1 181 ? -2.642 -1.943 -12.919 1.00 91.75 181 SER A N 1
ATOM 1475 C CA . SER A 1 181 ? -2.757 -1.789 -14.376 1.00 91.75 181 SER A CA 1
ATOM 1476 C C . SER A 1 181 ? -2.770 -0.310 -14.767 1.00 91.75 181 SER A C 1
ATOM 1478 O O . SER A 1 181 ? -2.011 0.111 -15.641 1.00 91.75 181 SER A O 1
ATOM 1480 N N . SER A 1 182 ? -3.548 0.504 -14.048 1.00 91.44 182 SER A N 1
ATOM 1481 C CA . SER A 1 182 ? -3.586 1.958 -14.227 1.00 91.44 182 SER A CA 1
ATOM 1482 C C . SER A 1 182 ? -2.254 2.614 -13.864 1.00 91.44 182 SER A C 1
ATOM 1484 O O . SER A 1 182 ? -1.800 3.513 -14.576 1.00 91.44 182 SER A O 1
ATOM 1486 N N . PHE A 1 183 ? -1.598 2.139 -12.803 1.00 91.94 183 PHE A N 1
ATOM 1487 C CA . PHE A 1 183 ? -0.282 2.623 -12.401 1.00 91.94 183 PHE A CA 1
ATOM 1488 C C . PHE A 1 183 ? 0.760 2.395 -13.505 1.00 91.94 183 PHE A C 1
ATOM 1490 O O . PHE A 1 183 ? 1.416 3.347 -13.931 1.00 91.94 183 PHE A O 1
ATOM 1497 N N . MET A 1 184 ? 0.814 1.178 -14.056 1.00 86.88 184 MET A N 1
ATOM 1498 C CA . MET A 1 184 ? 1.718 0.786 -15.144 1.00 86.88 184 MET A CA 1
ATOM 1499 C C . MET A 1 184 ? 1.304 1.279 -16.540 1.00 86.88 184 MET A C 1
ATOM 1501 O O . MET A 1 184 ? 2.017 1.016 -17.508 1.00 86.88 184 MET A O 1
ATOM 1505 N N . GLU A 1 185 ? 0.165 1.963 -16.672 1.00 88.44 185 GLU A N 1
ATOM 1506 C CA . GLU A 1 185 ? -0.394 2.415 -17.959 1.00 88.44 185 GLU A CA 1
ATOM 1507 C C . GLU A 1 185 ? -0.628 1.266 -18.948 1.00 88.44 185 GLU A C 1
ATOM 1509 O O . GLU A 1 185 ? -0.296 1.322 -20.138 1.00 88.44 185 GLU A O 1
ATOM 1514 N N . ARG A 1 186 ? -1.204 0.185 -18.425 1.00 87.88 186 ARG A N 1
ATOM 1515 C CA . ARG A 1 186 ? -1.558 -1.023 -19.164 1.00 87.88 186 ARG A CA 1
ATOM 1516 C C . ARG A 1 186 ? -3.028 -1.345 -18.961 1.00 87.88 186 ARG A C 1
ATOM 1518 O O . ARG A 1 186 ? -3.633 -0.951 -17.969 1.00 87.88 186 ARG A O 1
ATOM 1525 N N . VAL A 1 187 ? -3.605 -2.072 -19.913 1.00 85.94 187 VAL A N 1
ATOM 1526 C CA . VAL A 1 187 ? -5.010 -2.502 -19.811 1.00 85.94 187 VAL A CA 1
ATOM 1527 C C . VAL A 1 187 ? -5.170 -3.532 -18.691 1.00 85.94 187 VAL A C 1
ATOM 1529 O O . VAL A 1 187 ? -6.138 -3.500 -17.937 1.00 85.94 187 VAL A O 1
ATOM 1532 N N . TYR A 1 188 ? -4.185 -4.417 -18.549 1.00 86.12 188 TYR A N 1
ATOM 1533 C CA . TYR A 1 188 ? -4.182 -5.499 -17.580 1.00 86.12 188 TYR A CA 1
ATOM 1534 C C . TYR A 1 188 ? -2.864 -5.543 -16.815 1.00 86.12 188 TYR A C 1
ATOM 1536 O O . TYR A 1 188 ? -1.838 -5.020 -17.259 1.00 86.12 188 TYR A O 1
ATOM 1544 N N . TYR A 1 189 ? -2.897 -6.205 -15.667 1.00 89.50 189 TYR A N 1
ATOM 1545 C CA . TYR A 1 189 ? -1.739 -6.442 -14.824 1.00 89.50 189 TYR A CA 1
ATOM 1546 C C . TYR A 1 189 ? -1.768 -7.881 -14.322 1.00 89.50 189 TYR A C 1
ATOM 1548 O O . TYR A 1 189 ? -2.816 -8.379 -13.913 1.00 89.50 189 TYR A O 1
ATOM 1556 N N . CYS A 1 190 ? -0.632 -8.564 -14.416 1.00 87.31 190 CYS A N 1
ATOM 1557 C CA . CYS A 1 190 ? -0.464 -9.898 -13.868 1.00 87.31 190 CYS A CA 1
ATOM 1558 C C . CYS A 1 190 ? 0.106 -9.767 -12.461 1.00 87.31 190 CYS A C 1
ATOM 1560 O O . CYS A 1 190 ? 1.259 -9.373 -12.306 1.00 87.31 190 CYS A O 1
ATOM 1562 N N . GLU A 1 191 ? -0.686 -10.123 -11.454 1.00 88.00 191 GLU A N 1
ATOM 1563 C CA . GLU A 1 191 ? -0.264 -10.047 -10.053 1.00 88.00 191 GLU A CA 1
ATOM 1564 C C . GLU A 1 191 ? 0.760 -11.130 -9.665 1.00 88.00 191 GLU A C 1
ATOM 1566 O O . GLU A 1 191 ? 1.447 -10.976 -8.657 1.00 88.00 191 GLU A O 1
ATOM 1571 N N . LEU A 1 192 ? 0.888 -12.195 -10.471 1.00 83.69 192 LEU A N 1
ATOM 1572 C CA . LEU A 1 192 ? 1.872 -13.263 -10.265 1.00 83.69 192 LEU A CA 1
ATOM 1573 C C . LEU A 1 192 ? 3.273 -12.813 -10.687 1.00 83.69 192 LEU A C 1
ATOM 1575 O O . LEU A 1 192 ? 4.198 -12.847 -9.889 1.00 83.69 192 LEU A O 1
ATOM 1579 N N . CYS A 1 193 ? 3.450 -12.373 -11.940 1.00 85.00 193 CYS A N 1
ATOM 1580 C CA . CYS A 1 193 ? 4.763 -11.966 -12.462 1.00 85.00 193 CYS A CA 1
ATOM 1581 C C . CYS A 1 193 ? 4.998 -10.451 -12.471 1.00 85.00 193 CYS A C 1
ATOM 1583 O O . CYS A 1 193 ? 5.943 -9.987 -13.109 1.00 85.00 193 CYS A O 1
ATOM 1585 N N . ASP A 1 194 ? 4.119 -9.691 -11.823 1.00 88.75 194 ASP A N 1
ATOM 1586 C CA . ASP A 1 194 ? 4.220 -8.244 -11.634 1.00 88.75 194 ASP A CA 1
ATOM 1587 C C . ASP A 1 194 ? 4.393 -7.455 -12.943 1.00 88.75 194 ASP A C 1
ATOM 1589 O O . ASP A 1 194 ? 5.126 -6.471 -13.025 1.00 88.75 194 ASP A O 1
ATOM 1593 N N . THR A 1 195 ? 3.728 -7.909 -14.010 1.00 85.12 195 THR A N 1
ATOM 1594 C CA . THR A 1 195 ? 3.894 -7.358 -15.361 1.00 85.12 195 THR A CA 1
ATOM 1595 C C . THR A 1 195 ? 2.575 -6.834 -15.909 1.00 85.12 195 THR A C 1
ATOM 1597 O O . THR A 1 195 ? 1.587 -7.562 -15.993 1.00 85.12 195 THR A O 1
ATOM 1600 N N . GLY A 1 196 ? 2.569 -5.577 -16.351 1.00 86.25 196 GLY A N 1
ATOM 1601 C CA . GLY A 1 196 ? 1.451 -4.997 -17.084 1.00 86.25 196 GLY A CA 1
ATOM 1602 C C . GLY A 1 196 ? 1.456 -5.374 -18.573 1.00 86.25 196 GLY A C 1
ATOM 1603 O O . GLY A 1 196 ? 2.504 -5.384 -19.222 1.00 86.25 196 GLY A O 1
ATOM 1604 N N . TYR A 1 197 ? 0.281 -5.643 -19.140 1.00 84.31 197 TYR A N 1
ATOM 1605 C CA . TYR A 1 197 ? 0.105 -6.067 -20.533 1.00 84.31 197 TYR A CA 1
ATOM 1606 C C . TYR A 1 197 ? -1.196 -5.515 -21.137 1.00 84.31 197 TYR A C 1
ATOM 1608 O O . TYR A 1 197 ? -2.115 -5.118 -20.428 1.00 84.31 197 TYR A O 1
ATOM 1616 N N . ASN A 1 198 ? -1.276 -5.465 -22.470 1.00 82.12 198 ASN A N 1
ATOM 1617 C CA . ASN A 1 198 ? -2.424 -4.871 -23.175 1.00 82.12 198 ASN A CA 1
ATOM 1618 C C . ASN A 1 198 ? -3.355 -5.897 -23.824 1.00 82.12 198 ASN A C 1
ATOM 1620 O O . ASN A 1 198 ? -4.499 -5.578 -24.121 1.00 82.12 198 ASN A O 1
ATOM 1624 N N . ASN A 1 199 ? -2.876 -7.117 -24.061 1.00 80.81 199 ASN A N 1
ATOM 1625 C CA . ASN A 1 199 ? -3.648 -8.163 -24.717 1.00 80.81 199 ASN A CA 1
ATOM 1626 C C . ASN A 1 199 ? -3.664 -9.415 -23.835 1.00 80.81 199 ASN A C 1
ATOM 1628 O O . ASN A 1 199 ? -2.599 -9.965 -23.552 1.00 80.81 199 ASN A O 1
ATOM 1632 N N . LYS A 1 200 ? -4.863 -9.849 -23.420 1.00 73.56 200 LYS A N 1
ATOM 1633 C CA . LYS A 1 200 ? -5.053 -11.018 -22.549 1.00 73.56 200 LYS A CA 1
ATOM 1634 C C . LYS A 1 200 ? -4.475 -12.303 -23.127 1.00 73.56 200 LYS A C 1
ATOM 1636 O O . LYS A 1 200 ? -3.874 -13.064 -22.384 1.00 73.56 200 LYS A O 1
ATOM 1641 N N . THR A 1 201 ? -4.605 -12.529 -24.432 1.00 74.94 201 THR A N 1
ATOM 1642 C CA . THR A 1 201 ? -4.210 -13.803 -25.052 1.00 74.94 201 THR A CA 1
ATOM 1643 C C . THR A 1 201 ? -2.714 -13.900 -25.330 1.00 74.94 201 THR A C 1
ATOM 1645 O O . THR A 1 201 ? -2.200 -14.989 -25.548 1.00 74.94 201 THR A O 1
ATOM 1648 N N . LYS A 1 202 ? -1.993 -12.772 -25.313 1.00 75.50 202 LYS A N 1
ATOM 1649 C CA . LYS A 1 202 ? -0.549 -12.723 -25.601 1.00 75.50 202 LYS A CA 1
ATOM 1650 C C . LYS A 1 202 ? 0.322 -12.683 -24.350 1.00 75.50 202 LYS A C 1
ATOM 1652 O O . LYS A 1 202 ? 1.547 -12.689 -24.461 1.00 75.50 202 LYS A O 1
ATOM 1657 N N . HIS A 1 203 ? -0.277 -12.564 -23.168 1.00 79.81 203 HIS A N 1
ATOM 1658 C CA . HIS A 1 203 ? 0.491 -12.525 -21.937 1.00 79.81 203 HIS A CA 1
ATOM 1659 C C . HIS A 1 203 ? 0.910 -13.936 -21.524 1.00 79.81 203 HIS A C 1
ATOM 1661 O O . HIS A 1 203 ? 0.084 -14.733 -21.093 1.00 79.81 203 HIS A O 1
ATOM 1667 N N . VAL A 1 204 ? 2.211 -14.214 -21.607 1.00 79.12 204 VAL A N 1
ATOM 1668 C CA . VAL A 1 204 ? 2.820 -15.409 -21.018 1.00 79.12 204 VAL A CA 1
ATOM 1669 C C . VAL A 1 204 ? 3.399 -15.030 -19.658 1.00 79.12 204 VAL A C 1
ATOM 1671 O O . VAL A 1 204 ? 4.336 -14.231 -19.566 1.00 79.12 204 VAL A O 1
ATOM 1674 N N . CYS A 1 205 ? 2.807 -15.568 -18.593 1.00 76.62 205 CYS A N 1
ATOM 1675 C CA . CYS A 1 205 ? 3.229 -15.281 -17.228 1.00 76.62 205 CYS A CA 1
ATOM 1676 C C . CYS A 1 205 ? 4.542 -16.005 -16.913 1.00 76.62 205 CYS A C 1
ATOM 1678 O O . CYS A 1 205 ? 4.597 -17.230 -16.918 1.00 76.62 205 CYS A O 1
ATOM 1680 N N . LYS A 1 206 ? 5.589 -15.249 -16.574 1.00 72.06 206 LYS A N 1
ATOM 1681 C CA . LYS A 1 206 ? 6.916 -15.804 -16.252 1.00 72.06 206 LYS A CA 1
ATOM 1682 C C . LYS A 1 206 ? 7.005 -16.494 -14.890 1.00 72.06 206 LYS A C 1
ATOM 1684 O O . LYS A 1 206 ? 8.005 -17.137 -14.626 1.00 72.06 206 LYS A O 1
ATOM 1689 N N . LYS A 1 207 ? 6.020 -16.283 -14.015 1.00 69.25 207 LYS A N 1
ATOM 1690 C CA . LYS A 1 207 ? 5.939 -16.884 -12.671 1.00 69.25 207 LYS A CA 1
ATOM 1691 C C . LYS A 1 207 ? 4.686 -17.756 -12.508 1.00 69.25 207 LYS A C 1
ATOM 1693 O O . LYS A 1 207 ? 4.356 -18.158 -11.403 1.00 69.25 207 LYS A O 1
ATOM 1698 N N . GLY A 1 208 ? 3.941 -17.962 -13.595 1.00 55.09 208 GLY A N 1
ATOM 1699 C CA . GLY A 1 208 ? 2.731 -18.773 -13.589 1.00 55.09 208 GLY A CA 1
ATOM 1700 C C . GLY A 1 208 ? 3.043 -20.248 -13.852 1.00 55.09 208 GLY A C 1
ATOM 1701 O O . GLY A 1 208 ? 4.161 -20.559 -14.269 1.00 55.09 208 GLY A O 1
ATOM 1702 N N . PRO A 1 209 ? 2.045 -21.138 -13.705 1.00 48.53 209 PRO A N 1
ATOM 1703 C CA . PRO A 1 209 ? 2.186 -22.591 -13.890 1.00 48.53 209 PRO A CA 1
ATOM 1704 C C . PRO A 1 209 ? 2.711 -23.032 -15.268 1.00 48.53 209 PRO A C 1
ATOM 1706 O O . PRO A 1 209 ? 3.079 -24.180 -15.461 1.00 48.53 209 PRO A O 1
ATOM 1709 N N . TRP A 1 210 ? 2.787 -22.115 -16.235 1.00 42.94 210 TRP A N 1
ATOM 1710 C CA . TRP A 1 210 ? 3.375 -22.346 -17.556 1.00 42.94 210 TRP A CA 1
ATOM 1711 C C . TRP A 1 210 ? 4.906 -22.469 -17.556 1.00 42.94 210 TRP A C 1
ATOM 1713 O O . TRP A 1 210 ? 5.499 -22.771 -18.593 1.00 42.94 210 TRP A O 1
ATOM 1723 N N . LEU A 1 211 ? 5.563 -22.271 -16.410 1.00 40.81 211 LEU A N 1
ATOM 1724 C CA . LEU A 1 211 ? 6.851 -22.907 -16.153 1.00 40.81 211 LEU A CA 1
ATOM 1725 C C . LEU A 1 211 ? 6.589 -24.404 -15.971 1.00 40.81 211 LEU A C 1
ATOM 1727 O O . LEU A 1 211 ? 6.277 -24.836 -14.868 1.00 40.81 211 LEU A O 1
ATOM 1731 N N . LYS A 1 212 ? 6.713 -25.183 -17.057 1.00 36.09 212 LYS A N 1
ATOM 1732 C CA . LYS A 1 212 ? 6.824 -26.649 -16.994 1.00 36.09 212 LYS A CA 1
ATOM 1733 C C . LYS A 1 212 ? 7.807 -27.016 -15.879 1.00 36.09 212 LYS A C 1
ATOM 1735 O O . LYS A 1 212 ? 9.018 -26.871 -16.048 1.00 36.09 212 LYS A O 1
ATOM 1740 N N . TRP A 1 213 ? 7.292 -27.467 -14.742 1.00 32.88 213 TRP A N 1
ATOM 1741 C CA . TRP A 1 213 ? 8.095 -28.100 -13.712 1.00 32.88 213 TRP A CA 1
ATOM 1742 C C . TRP A 1 213 ? 8.095 -29.590 -14.041 1.00 32.88 213 TRP A C 1
ATOM 1744 O O . TRP A 1 213 ? 7.047 -30.224 -14.022 1.00 32.88 213 TRP A O 1
ATOM 1754 N N . ASN A 1 214 ? 9.256 -30.148 -14.392 1.00 34.00 214 ASN A N 1
ATOM 1755 C CA . ASN A 1 214 ? 9.421 -31.546 -14.827 1.00 34.00 214 ASN A CA 1
ATOM 1756 C C . ASN A 1 214 ? 9.149 -32.594 -13.715 1.00 34.00 214 ASN A C 1
ATOM 1758 O O . ASN A 1 214 ? 9.668 -33.703 -13.791 1.00 34.00 214 ASN A O 1
ATOM 1762 N N . LEU A 1 215 ? 8.399 -32.249 -12.662 1.00 33.81 215 LEU A N 1
ATOM 1763 C CA . LEU A 1 215 ? 8.202 -33.080 -11.468 1.00 33.81 215 LEU A CA 1
ATOM 1764 C C . LEU A 1 215 ? 6.734 -33.397 -11.144 1.00 33.81 215 LEU A C 1
ATOM 1766 O O . LEU A 1 215 ? 6.502 -34.365 -10.428 1.00 33.81 215 LEU A O 1
ATOM 1770 N N . CYS A 1 216 ? 5.741 -32.688 -11.699 1.00 35.91 216 CYS A N 1
ATOM 1771 C CA . CYS A 1 216 ? 4.348 -33.147 -11.646 1.00 35.91 216 CYS A CA 1
ATOM 1772 C C . CYS A 1 216 ? 3.678 -33.020 -13.017 1.00 35.91 216 CYS A C 1
ATOM 1774 O O . CYS A 1 216 ? 3.658 -31.959 -13.634 1.00 35.91 216 CYS A O 1
ATOM 1776 N N . ASN A 1 217 ? 3.159 -34.139 -13.503 1.00 32.38 217 ASN A N 1
ATOM 1777 C CA . ASN A 1 217 ? 2.745 -34.348 -14.885 1.00 32.38 217 ASN A CA 1
ATOM 1778 C C . ASN A 1 217 ? 1.294 -33.898 -15.157 1.00 32.38 217 ASN A C 1
ATOM 1780 O O . ASN A 1 217 ? 0.601 -34.556 -15.925 1.00 32.38 217 ASN A O 1
ATOM 1784 N N . GLU A 1 218 ? 0.815 -32.820 -14.524 1.00 37.41 218 GLU A N 1
ATOM 1785 C CA . GLU A 1 218 ? -0.568 -32.357 -14.711 1.00 37.41 218 GLU A CA 1
ATOM 1786 C C . GLU A 1 218 ? -0.675 -30.868 -15.060 1.00 37.41 218 GLU A C 1
ATOM 1788 O O . GLU A 1 218 ? -0.074 -29.995 -14.426 1.00 37.41 218 GLU A O 1
ATOM 1793 N N . ASP A 1 219 ? -1.461 -30.601 -16.104 1.00 34.56 219 ASP A N 1
ATOM 1794 C CA . ASP A 1 219 ? -1.680 -29.290 -16.705 1.00 34.56 219 ASP A CA 1
ATOM 1795 C C . ASP A 1 219 ? -2.654 -28.448 -15.859 1.00 34.56 219 ASP A C 1
ATOM 1797 O O . ASP A 1 219 ? -3.871 -28.623 -15.916 1.00 34.56 219 ASP A O 1
ATOM 1801 N N . TYR A 1 220 ? -2.145 -27.470 -15.103 1.00 40.44 220 TYR A N 1
ATOM 1802 C CA . TYR A 1 220 ? -2.994 -26.504 -14.395 1.00 40.44 220 TYR A CA 1
ATOM 1803 C C . TYR A 1 220 ? -3.202 -25.220 -15.211 1.00 40.44 220 TYR A C 1
ATOM 1805 O O . TYR A 1 220 ? -2.333 -24.347 -15.295 1.00 40.44 220 TYR A O 1
ATOM 1813 N N . HIS A 1 221 ? -4.410 -25.060 -15.754 1.00 34.34 221 HIS A N 1
ATOM 1814 C CA . HIS A 1 221 ? -4.905 -23.808 -16.324 1.00 34.34 221 HIS A CA 1
ATOM 1815 C C . HIS A 1 221 ? -5.644 -22.984 -15.260 1.00 34.34 221 HIS A C 1
ATOM 1817 O O . HIS A 1 221 ? -6.697 -23.394 -14.783 1.00 34.34 221 HIS A O 1
ATOM 1823 N N . ILE A 1 222 ? -5.168 -21.774 -14.945 1.00 38.91 222 ILE A N 1
ATOM 1824 C CA . ILE A 1 222 ? -5.994 -20.776 -14.245 1.00 38.91 222 ILE A CA 1
ATOM 1825 C C . ILE A 1 222 ? -6.505 -19.762 -15.269 1.00 38.91 222 ILE A C 1
ATOM 1827 O O . ILE A 1 222 ? -5.801 -18.821 -15.642 1.00 38.91 222 ILE A O 1
ATOM 1831 N N . GLN A 1 223 ? -7.750 -19.947 -15.708 1.00 38.66 223 GLN A N 1
ATOM 1832 C CA . GLN A 1 223 ? -8.588 -18.877 -16.242 1.00 38.66 223 GLN A CA 1
ATOM 1833 C C . GLN A 1 223 ? -9.956 -18.912 -15.542 1.00 38.66 223 GLN A C 1
ATOM 1835 O O . GLN A 1 223 ? -10.568 -19.962 -15.407 1.00 38.66 223 GLN A O 1
ATOM 1840 N N . ASP A 1 224 ? -10.390 -17.721 -15.128 1.00 36.84 224 ASP A N 1
ATOM 1841 C CA . ASP A 1 224 ? -11.697 -17.323 -14.586 1.00 36.84 224 ASP A CA 1
ATOM 1842 C C . ASP A 1 224 ? -12.078 -17.616 -13.113 1.00 36.84 224 ASP A C 1
ATOM 1844 O O . ASP A 1 224 ? -12.113 -18.731 -12.611 1.00 36.84 224 ASP A O 1
ATOM 1848 N N . LEU A 1 225 ? -12.427 -16.522 -12.415 1.00 39.97 225 LEU A N 1
ATOM 1849 C CA . LEU A 1 225 ? -12.716 -16.400 -10.975 1.00 39.97 225 LEU A CA 1
ATOM 1850 C C . LEU A 1 225 ? -14.225 -16.434 -10.652 1.00 39.97 225 LEU A C 1
ATOM 1852 O O . LEU A 1 225 ? -14.717 -15.628 -9.859 1.00 39.97 225 LEU A O 1
ATOM 1856 N N . ARG A 1 226 ? -14.996 -17.341 -11.255 1.00 37.81 226 ARG A N 1
ATOM 1857 C CA . ARG A 1 226 ? -16.427 -17.500 -10.931 1.00 37.81 226 ARG A CA 1
ATOM 1858 C C . ARG A 1 226 ? -16.831 -18.974 -10.917 1.00 37.81 226 ARG A C 1
ATOM 1860 O O . ARG A 1 226 ? -17.351 -19.430 -11.922 1.00 37.81 226 ARG A O 1
ATOM 1867 N N . LYS A 1 227 ? -16.597 -19.695 -9.812 1.00 35.22 227 LYS A N 1
ATOM 1868 C CA . LYS A 1 227 ? -17.280 -20.956 -9.430 1.00 35.22 227 LYS A CA 1
ATOM 1869 C C . LYS A 1 227 ? -16.852 -21.394 -8.015 1.00 35.22 227 LYS A C 1
ATOM 1871 O O . LYS A 1 227 ? -15.844 -20.904 -7.497 1.00 35.22 227 LYS A O 1
ATOM 1876 N N . GLU A 1 228 ? -17.693 -22.210 -7.376 1.00 34.66 228 GLU A N 1
ATOM 1877 C CA . GLU A 1 228 ? -17.586 -22.663 -5.979 1.00 34.66 228 GLU A CA 1
ATOM 1878 C C . GLU A 1 228 ? -16.266 -23.388 -5.683 1.00 34.66 228 GLU A C 1
ATOM 1880 O O . GLU A 1 228 ? -15.668 -24.019 -6.552 1.00 34.66 228 GLU A O 1
ATOM 1885 N N . LYS A 1 229 ? -15.785 -23.246 -4.444 1.00 42.81 229 LYS A N 1
ATOM 1886 C CA . LYS A 1 229 ? -14.438 -23.649 -4.030 1.00 42.81 229 LYS A CA 1
ATOM 1887 C C . LYS A 1 229 ? -14.472 -24.932 -3.213 1.00 42.81 229 LYS A C 1
ATOM 1889 O O . LYS A 1 229 ? -15.211 -24.992 -2.234 1.00 42.81 229 LYS A O 1
ATOM 1894 N N . GLN A 1 230 ? -13.584 -25.874 -3.524 1.00 34.78 230 GLN A N 1
ATOM 1895 C CA . GLN A 1 230 ? -13.194 -26.932 -2.591 1.00 34.78 230 GLN A CA 1
ATOM 1896 C C . GLN A 1 230 ? -11.692 -26.858 -2.288 1.00 34.78 230 GLN A C 1
ATOM 1898 O O . GLN A 1 230 ? -10.878 -26.467 -3.127 1.00 34.78 230 GLN A O 1
ATOM 1903 N N . PHE A 1 231 ? -11.347 -27.166 -1.039 1.00 36.56 231 PHE A N 1
ATOM 1904 C CA . PHE A 1 231 ? -9.993 -27.079 -0.493 1.00 36.56 231 PHE A CA 1
ATOM 1905 C C . PHE A 1 231 ? -9.269 -28.421 -0.634 1.00 36.56 231 PHE A C 1
ATOM 1907 O O . PHE A 1 231 ? -9.840 -29.456 -0.294 1.00 36.56 231 PHE A O 1
ATOM 1914 N N . CYS A 1 232 ? -8.013 -28.401 -1.090 1.00 38.62 232 CYS A N 1
ATOM 1915 C CA . CYS A 1 232 ? -7.128 -29.561 -0.999 1.00 38.62 232 CYS A CA 1
ATOM 1916 C C . CYS A 1 232 ? -6.529 -29.643 0.415 1.00 38.62 232 CYS A C 1
ATOM 1918 O O . CYS A 1 232 ? -5.892 -28.692 0.865 1.00 38.62 232 CYS A O 1
ATOM 1920 N N . GLN A 1 233 ? -6.727 -30.770 1.106 1.00 37.97 233 GLN A N 1
ATOM 1921 C CA . GLN A 1 233 ? -6.359 -30.946 2.520 1.00 37.97 233 GLN A CA 1
ATOM 1922 C C . GLN A 1 233 ? -4.859 -31.188 2.772 1.00 37.97 233 GLN A C 1
ATOM 1924 O O . GLN A 1 233 ? -4.440 -31.189 3.924 1.00 37.97 233 GLN A O 1
ATOM 1929 N N . GLU A 1 234 ? -4.042 -31.367 1.729 1.00 37.44 234 GLU A N 1
ATOM 1930 C CA . GLU A 1 234 ? -2.599 -31.631 1.878 1.00 37.44 234 GLU A CA 1
ATOM 1931 C C . GLU A 1 234 ? -1.711 -30.407 1.615 1.00 37.44 234 GLU A C 1
ATOM 1933 O O . GLU A 1 234 ? -0.570 -30.365 2.068 1.00 37.44 234 GLU A O 1
ATOM 1938 N N . CYS A 1 235 ? -2.207 -29.399 0.889 1.00 44.50 235 CYS A N 1
ATOM 1939 C CA . CYS A 1 235 ? -1.393 -28.257 0.461 1.00 44.50 235 CYS A CA 1
ATOM 1940 C C . CYS A 1 235 ? -2.022 -26.880 0.721 1.00 44.50 235 CYS A C 1
ATOM 1942 O O . CYS A 1 235 ? -1.425 -25.876 0.338 1.00 44.50 235 CYS A O 1
ATOM 1944 N N . ASP A 1 236 ? -3.202 -26.814 1.351 1.00 41.97 236 ASP A N 1
ATOM 1945 C CA . ASP A 1 236 ? -3.972 -25.579 1.598 1.00 41.97 236 ASP A CA 1
ATOM 1946 C C . ASP A 1 236 ? -4.249 -24.736 0.330 1.00 41.97 236 ASP A C 1
ATOM 1948 O O . ASP A 1 236 ? -4.545 -23.539 0.391 1.00 41.97 236 ASP A O 1
ATOM 1952 N N . ILE A 1 237 ? -4.188 -25.358 -0.854 1.00 41.22 237 ILE A N 1
ATOM 1953 C CA . ILE A 1 237 ? -4.462 -24.717 -2.146 1.00 41.22 237 ILE A CA 1
ATOM 1954 C C . ILE A 1 237 ? -5.909 -25.002 -2.575 1.00 41.22 237 ILE A C 1
ATOM 1956 O O . ILE A 1 237 ? -6.440 -26.104 -2.424 1.00 41.22 237 ILE A O 1
ATOM 1960 N N . VAL A 1 238 ? -6.565 -23.973 -3.121 1.00 38.09 238 VAL A N 1
ATOM 1961 C CA . VAL A 1 238 ? -7.947 -24.031 -3.620 1.00 38.09 238 VAL A CA 1
ATOM 1962 C C . VAL A 1 238 ? -7.962 -24.602 -5.035 1.00 38.09 238 VAL A C 1
ATOM 1964 O O . VAL A 1 238 ? -7.402 -23.994 -5.948 1.00 38.09 238 VAL A O 1
ATOM 1967 N N . LEU A 1 239 ? -8.659 -25.722 -5.224 1.00 33.62 239 LEU A N 1
ATOM 1968 C CA . LEU A 1 239 ? -8.935 -26.290 -6.540 1.00 33.62 239 LEU A CA 1
ATOM 1969 C C . LEU A 1 239 ? -10.287 -25.763 -7.045 1.00 33.62 239 LEU A C 1
ATOM 1971 O O . LEU A 1 239 ? -11.269 -25.702 -6.301 1.00 33.62 239 LEU A O 1
ATOM 1975 N N . ILE A 1 240 ? -10.330 -25.350 -8.313 1.00 35.06 240 ILE A N 1
ATOM 1976 C CA . ILE A 1 240 ? -11.570 -24.980 -9.007 1.00 35.06 240 ILE A CA 1
ATOM 1977 C C . ILE A 1 240 ? -11.947 -26.172 -9.884 1.00 35.06 240 ILE A C 1
ATOM 1979 O O . ILE A 1 240 ? -11.284 -26.432 -10.886 1.00 35.06 240 ILE A O 1
ATOM 1983 N N . LEU A 1 241 ? -12.988 -26.909 -9.495 1.00 28.52 241 LEU A N 1
ATOM 1984 C CA . LEU A 1 241 ? -13.545 -27.984 -10.314 1.00 28.52 241 LEU A CA 1
ATOM 1985 C C . LEU A 1 241 ? -14.525 -27.396 -11.332 1.00 28.52 241 LEU A C 1
ATOM 1987 O O . LEU A 1 241 ? -15.445 -26.654 -10.983 1.00 28.52 241 LEU A O 1
ATOM 1991 N N . ASN A 1 242 ? -14.330 -27.745 -12.601 1.00 28.75 242 ASN A N 1
ATOM 1992 C CA . ASN A 1 242 ? -15.326 -27.517 -13.636 1.00 28.75 242 ASN A CA 1
ATOM 1993 C C . ASN A 1 242 ? -16.377 -28.630 -13.550 1.00 28.75 242 ASN A C 1
ATOM 1995 O O . ASN A 1 242 ? -16.059 -29.786 -13.817 1.00 28.75 242 ASN A O 1
ATOM 1999 N N . VAL A 1 243 ? -17.614 -28.268 -13.202 1.00 33.06 243 VAL A N 1
ATOM 2000 C CA . VAL A 1 243 ? -18.799 -28.939 -13.763 1.00 33.06 243 VAL A CA 1
ATOM 2001 C C . VAL A 1 243 ? -19.146 -28.240 -15.067 1.00 33.06 243 VAL A C 1
ATOM 2003 O O . VAL A 1 243 ? -19.136 -26.973 -15.063 1.00 33.06 243 VAL A O 1
#

Sequence (243 aa):
MTSNVSGRKILNKICSILTSDQSVNIDETVFNFQVVIIPKGGKPKPSWEYLDLFTKNKKCVIQINNEDELCCPRAIIVGLSYKTDVILGHKLTDSQIKDLRHGRNNIQTRFTKELCQKLEIYDNRPFTYRDIENIETFLNIQVKVVNVDNFCEIDYSGKENRIKIYLLKKNEHFNTIYSMSSFMERVYYCELCDTGYNNKTKHVCKKGPWLKWNLCNEDYHIQDLRKEKQFCQECDIVLILNV